Protein AF-A0A520Y2S8-F1 (afdb_monomer_lite)

pLDDT: mean 72.56, std 17.47, range [42.94, 97.19]

Radius of gyration: 34.09 Å; chains: 1; bounding box: 82×64×122 Å

Structure (mmCIF, N/CA/C/O backbone):
data_AF-A0A520Y2S8-F1
#
_entry.id   AF-A0A520Y2S8-F1
#
loop_
_atom_site.group_PDB
_atom_site.id
_atom_site.type_symbol
_atom_site.label_atom_id
_atom_site.label_alt_id
_atom_site.label_comp_id
_atom_site.label_asym_id
_atom_site.label_entity_id
_atom_site.label_seq_id
_atom_site.pdbx_PDB_ins_code
_atom_site.Cartn_x
_atom_site.Cartn_y
_atom_site.Cartn_z
_atom_site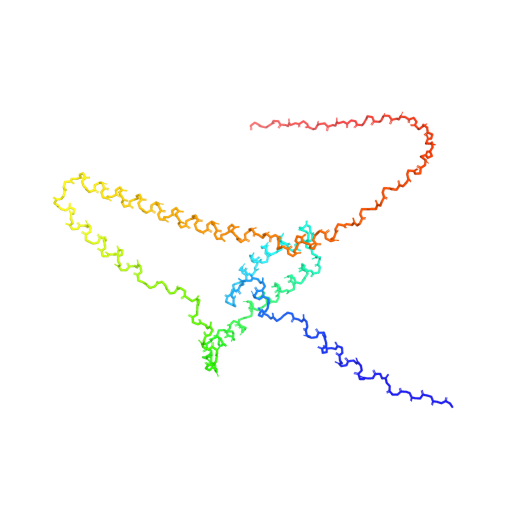.occupancy
_atom_site.B_iso_or_equiv
_atom_site.auth_seq_id
_atom_site.auth_comp_id
_atom_site.auth_asym_id
_atom_site.auth_atom_id
_atom_site.pdbx_PDB_model_num
ATOM 1 N N . MET A 1 1 ? 0.897 -6.211 -69.943 1.00 44.06 1 MET A N 1
ATOM 2 C CA . MET A 1 1 ? 1.579 -6.682 -68.719 1.00 44.06 1 MET A CA 1
ATOM 3 C C . MET A 1 1 ? 1.101 -5.795 -67.588 1.00 44.06 1 MET A C 1
ATOM 5 O O . MET A 1 1 ? 1.613 -4.698 -67.424 1.00 44.06 1 MET A O 1
ATOM 9 N N . THR A 1 2 ? 0.053 -6.225 -66.899 1.00 47.03 2 THR A N 1
ATOM 10 C CA . THR A 1 2 ? -0.625 -5.459 -65.848 1.00 47.03 2 THR A CA 1
ATOM 11 C C . THR A 1 2 ? -0.737 -6.410 -64.668 1.00 47.03 2 THR A C 1
ATOM 13 O O . THR A 1 2 ? -1.355 -7.465 -64.790 1.00 47.03 2 THR A O 1
ATOM 16 N N . VAL A 1 3 ? -0.020 -6.105 -63.589 1.00 57.97 3 VAL A N 1
ATOM 17 C CA . VAL A 1 3 ? 0.019 -6.913 -62.367 1.00 57.97 3 VAL A CA 1
ATOM 18 C C . VAL A 1 3 ? -0.812 -6.170 -61.328 1.00 57.97 3 VAL A C 1
ATOM 20 O O . VAL A 1 3 ? -0.291 -5.342 -60.587 1.00 57.97 3 VAL A O 1
ATOM 23 N N . ASP A 1 4 ? -2.114 -6.440 -61.322 1.00 54.00 4 ASP A N 1
ATOM 24 C CA . ASP A 1 4 ? -3.026 -6.019 -60.260 1.00 54.00 4 ASP A CA 1
ATOM 25 C C . ASP A 1 4 ? -2.969 -7.054 -59.129 1.00 54.00 4 ASP A C 1
ATOM 27 O O . ASP A 1 4 ? -3.423 -8.189 -59.272 1.00 54.00 4 ASP A O 1
ATOM 31 N N . GLY A 1 5 ? -2.348 -6.678 -58.009 1.00 52.69 5 GLY A N 1
ATOM 32 C CA . GLY A 1 5 ? -2.247 -7.504 -56.806 1.00 52.69 5 GLY A CA 1
ATOM 33 C C . GLY A 1 5 ? -3.232 -7.044 -55.723 1.00 52.69 5 GLY A C 1
ATOM 34 O O . GLY A 1 5 ? -3.072 -5.932 -55.213 1.00 52.69 5 GLY A O 1
ATOM 35 N N . PRO A 1 6 ? -4.213 -7.868 -55.308 1.00 62.69 6 PRO A N 1
ATOM 36 C CA . PRO A 1 6 ? -5.164 -7.516 -54.259 1.00 62.69 6 PRO A CA 1
ATOM 37 C C . PRO A 1 6 ? -4.601 -7.893 -52.880 1.00 62.69 6 PRO A C 1
ATOM 39 O O . PRO A 1 6 ? -4.957 -8.921 -52.326 1.00 62.69 6 PRO A O 1
ATOM 42 N N . TYR A 1 7 ? -3.695 -7.093 -52.313 1.00 55.75 7 TYR A N 1
ATOM 43 C CA . TYR A 1 7 ? -3.189 -7.331 -50.949 1.00 55.75 7 TYR A CA 1
ATOM 44 C C . TYR A 1 7 ? -2.770 -6.016 -50.275 1.00 55.75 7 TYR A C 1
ATOM 46 O O . TYR A 1 7 ? -1.599 -5.640 -50.301 1.00 55.75 7 TYR A O 1
ATOM 54 N N . ARG A 1 8 ? -3.713 -5.276 -49.666 1.00 55.81 8 ARG A N 1
ATOM 55 C CA . ARG A 1 8 ? -3.332 -4.212 -48.705 1.00 55.81 8 ARG A CA 1
ATOM 56 C C . ARG A 1 8 ? -4.384 -3.740 -47.696 1.00 55.81 8 ARG A C 1
ATOM 58 O O . ARG A 1 8 ? -4.009 -3.019 -46.779 1.00 55.81 8 ARG A O 1
ATOM 65 N N . ALA A 1 9 ? -5.652 -4.141 -47.805 1.00 55.22 9 ALA A N 1
ATOM 66 C CA . ALA A 1 9 ? -6.697 -3.647 -46.898 1.00 55.22 9 ALA A CA 1
ATOM 67 C C . ALA A 1 9 ? -6.898 -4.497 -45.624 1.00 55.22 9 ALA A C 1
ATOM 69 O O . ALA A 1 9 ? -7.281 -3.956 -44.592 1.00 55.22 9 ALA A O 1
ATOM 70 N N . GLU A 1 10 ? -6.586 -5.796 -45.639 1.00 52.56 10 GLU A N 1
ATOM 71 C CA . GLU A 1 10 ? -6.897 -6.686 -44.502 1.00 52.56 10 GLU A CA 1
ATOM 72 C C . GLU A 1 10 ? -5.869 -6.625 -43.353 1.00 52.56 10 GLU A C 1
ATOM 74 O O . GLU A 1 10 ? -6.180 -6.959 -42.215 1.00 52.56 10 GLU A O 1
ATOM 79 N N . GLN A 1 11 ? -4.663 -6.091 -43.583 1.00 54.94 11 GLN A N 1
ATOM 80 C CA . GLN A 1 11 ? -3.597 -6.049 -42.566 1.00 54.94 11 GLN A CA 1
ATOM 81 C C . GLN A 1 11 ? -3.726 -4.924 -41.518 1.00 54.94 11 GLN A C 1
ATOM 83 O O . GLN A 1 11 ? -2.974 -4.909 -40.539 1.00 54.94 11 GLN A O 1
ATOM 88 N N . CYS A 1 12 ? -4.661 -3.980 -41.679 1.00 55.09 12 CYS A N 1
ATOM 89 C CA . CYS A 1 12 ? -4.859 -2.889 -40.714 1.00 55.09 12 CYS A CA 1
ATOM 90 C C . CYS A 1 12 ? -5.774 -3.259 -39.534 1.00 55.09 12 CYS A C 1
ATOM 92 O O . CYS A 1 12 ? -5.678 -2.613 -38.489 1.00 55.09 12 CYS A O 1
ATOM 94 N N . HIS A 1 13 ? -6.602 -4.304 -39.643 1.00 52.81 13 HIS A N 1
ATOM 95 C CA . HIS A 1 13 ? -7.506 -4.699 -38.555 1.00 52.81 13 HIS A CA 1
ATOM 96 C C . HIS A 1 13 ? -6.853 -5.614 -37.505 1.00 52.81 13 HIS A C 1
ATOM 98 O O . HIS A 1 13 ? -7.114 -5.438 -36.313 1.00 52.81 13 HIS A O 1
ATOM 104 N N . ASP A 1 14 ? -5.903 -6.472 -37.887 1.00 53.66 14 ASP A N 1
ATOM 105 C CA . ASP A 1 14 ? -5.251 -7.390 -36.935 1.00 53.66 14 ASP A CA 1
ATOM 106 C C . ASP A 1 14 ? -4.257 -6.698 -35.985 1.00 53.66 14 ASP A C 1
ATOM 108 O O . ASP A 1 14 ? -4.096 -7.091 -34.825 1.00 53.66 14 ASP A O 1
ATOM 112 N N . ARG A 1 15 ? -3.617 -5.601 -36.417 1.00 52.56 15 ARG A N 1
ATOM 113 C CA . ARG A 1 15 ? -2.667 -4.853 -35.568 1.00 52.56 15 ARG A CA 1
ATOM 114 C C . ARG A 1 15 ? -3.341 -4.072 -34.438 1.00 52.56 15 ARG A C 1
ATOM 116 O O . ARG A 1 15 ? -2.749 -3.934 -33.368 1.00 52.56 15 ARG A O 1
ATOM 123 N N . ALA A 1 16 ? -4.566 -3.589 -34.648 1.00 54.09 16 ALA A N 1
ATOM 124 C CA . ALA A 1 16 ? -5.322 -2.883 -33.615 1.00 54.09 16 ALA A CA 1
ATOM 125 C C . ALA A 1 16 ? -5.797 -3.843 -32.505 1.00 54.09 16 ALA A C 1
ATOM 127 O O . ALA A 1 16 ? -5.726 -3.500 -31.323 1.00 54.09 16 ALA A O 1
ATOM 128 N N . GLY A 1 17 ? -6.188 -5.072 -32.869 1.00 50.97 17 GLY A N 1
ATOM 129 C CA . GLY A 1 17 ? -6.577 -6.117 -31.916 1.00 50.97 17 GLY A CA 1
ATOM 130 C C . GLY A 1 17 ? -5.422 -6.595 -31.030 1.00 50.97 17 GLY A C 1
ATOM 131 O O . GLY A 1 17 ? -5.600 -6.758 -29.823 1.00 50.97 17 GLY A O 1
ATOM 132 N N . ALA A 1 18 ? -4.214 -6.733 -31.589 1.00 53.59 18 ALA A N 1
ATOM 133 C CA . ALA A 1 18 ? -3.032 -7.158 -30.833 1.00 53.59 18 ALA A CA 1
ATOM 134 C C . ALA A 1 18 ? -2.502 -6.087 -29.853 1.00 53.59 18 ALA A C 1
ATOM 136 O O . ALA A 1 18 ? -1.929 -6.430 -28.819 1.00 53.59 18 ALA A O 1
ATOM 137 N N . MET A 1 19 ? -2.705 -4.792 -30.134 1.00 51.00 19 MET A N 1
ATOM 138 C CA . MET A 1 19 ? -2.308 -3.715 -29.211 1.00 51.00 19 MET A CA 1
ATOM 139 C C . MET A 1 19 ? -3.333 -3.450 -28.101 1.00 51.00 19 MET A C 1
ATOM 141 O O . MET A 1 19 ? -2.941 -3.087 -26.991 1.00 51.00 19 MET A O 1
ATOM 145 N N . ALA A 1 20 ? -4.624 -3.697 -28.344 1.00 51.00 20 ALA A N 1
ATOM 146 C CA . ALA A 1 20 ? -5.662 -3.579 -27.317 1.00 51.00 20 ALA A CA 1
ATOM 147 C C . ALA A 1 20 ? -5.493 -4.595 -26.163 1.00 51.00 20 ALA A C 1
ATOM 149 O O . ALA A 1 20 ? -5.959 -4.353 -25.051 1.00 51.00 20 ALA A O 1
ATOM 150 N N . GLN A 1 21 ? -4.768 -5.696 -26.389 1.00 48.81 21 GLN A N 1
ATOM 151 C CA . GLN A 1 21 ? -4.546 -6.768 -25.408 1.00 48.81 21 GLN A CA 1
ATOM 152 C C . GLN A 1 21 ? -3.466 -6.479 -24.347 1.00 48.81 21 GLN A C 1
ATOM 154 O O . GLN A 1 21 ? -3.172 -7.350 -23.530 1.00 48.81 21 GLN A O 1
ATOM 159 N N . ARG A 1 22 ? -2.867 -5.281 -24.305 1.00 55.03 22 ARG A N 1
ATOM 160 C CA . ARG A 1 22 ? -1.841 -4.939 -23.294 1.00 55.03 22 ARG A CA 1
ATOM 161 C C . ARG A 1 22 ? -2.134 -3.699 -22.461 1.00 55.03 22 ARG A C 1
ATOM 163 O O . ARG A 1 22 ? -1.259 -3.255 -21.724 1.00 55.03 22 ARG A O 1
ATOM 170 N N . ALA A 1 23 ? -3.343 -3.146 -22.524 1.00 58.53 23 ALA A N 1
ATOM 171 C CA . ALA A 1 23 ? -3.740 -2.209 -21.483 1.00 58.53 23 ALA A CA 1
ATOM 172 C C . ALA A 1 23 ? -3.898 -3.013 -20.178 1.00 58.53 23 ALA A C 1
ATOM 174 O O . ALA A 1 23 ? -4.719 -3.935 -20.150 1.00 58.53 23 ALA A O 1
ATOM 175 N N . PRO A 1 24 ? -3.116 -2.729 -19.118 1.00 69.69 24 PRO A N 1
ATOM 176 C CA . PRO A 1 24 ? -3.318 -3.389 -17.837 1.00 69.69 24 PRO A CA 1
ATOM 177 C C . PRO A 1 24 ? -4.770 -3.167 -17.426 1.00 69.69 24 PRO A C 1
ATOM 179 O O . PRO A 1 24 ? -5.276 -2.042 -17.442 1.00 69.69 24 PRO A O 1
ATOM 182 N N . THR A 1 25 ? -5.467 -4.255 -17.111 1.00 87.69 25 THR A N 1
ATOM 183 C CA . THR A 1 25 ? -6.833 -4.135 -16.617 1.00 87.69 25 THR A CA 1
ATOM 184 C C . THR A 1 25 ? -6.803 -3.344 -15.314 1.00 87.69 25 THR A C 1
ATOM 186 O O . THR A 1 25 ? -5.855 -3.424 -14.531 1.00 87.69 25 THR A O 1
ATOM 189 N N . LEU A 1 26 ? -7.857 -2.577 -15.053 1.00 89.50 26 LEU A N 1
ATOM 190 C CA . LEU A 1 26 ? -7.937 -1.753 -13.849 1.00 89.50 26 LEU A CA 1
ATOM 191 C C . LEU A 1 26 ? -7.774 -2.591 -12.566 1.00 89.50 26 LEU A C 1
ATOM 193 O O . LEU A 1 26 ? -7.146 -2.153 -11.607 1.00 89.50 26 LEU A O 1
ATOM 197 N N . ARG A 1 27 ? -8.251 -3.843 -12.590 1.00 87.38 27 ARG A N 1
ATOM 198 C CA . ARG A 1 27 ? -8.026 -4.840 -11.537 1.00 87.38 27 ARG A CA 1
ATOM 199 C C . ARG A 1 27 ? -6.540 -5.156 -11.334 1.00 87.38 27 ARG A C 1
ATOM 201 O O . ARG A 1 27 ? -6.076 -5.109 -10.199 1.00 87.38 27 ARG A O 1
ATOM 208 N N . ALA A 1 28 ? -5.792 -5.412 -12.409 1.00 89.94 28 ALA A N 1
ATOM 209 C CA . ALA A 1 28 ? -4.353 -5.664 -12.326 1.00 89.94 28 ALA A CA 1
ATOM 210 C C . ALA A 1 28 ? -3.592 -4.459 -11.743 1.00 89.94 28 ALA A C 1
ATOM 212 O O . ALA A 1 28 ? -2.629 -4.637 -10.998 1.00 89.94 28 ALA A O 1
ATOM 213 N N . ALA A 1 29 ? -4.049 -3.230 -12.015 1.00 94.31 29 ALA A N 1
ATOM 214 C CA . ALA A 1 29 ? -3.482 -2.031 -11.400 1.00 94.31 29 ALA A CA 1
ATOM 215 C C . ALA A 1 29 ? -3.728 -1.985 -9.876 1.00 94.31 29 ALA A C 1
ATOM 217 O O . ALA A 1 29 ? -2.790 -1.724 -9.122 1.00 94.31 29 ALA A O 1
ATOM 218 N N . TYR A 1 30 ? -4.942 -2.293 -9.397 1.00 93.56 30 TYR A N 1
ATOM 219 C CA . TYR A 1 30 ? -5.227 -2.386 -7.953 1.00 93.56 30 TYR A CA 1
ATOM 220 C C . TYR A 1 30 ? -4.391 -3.476 -7.264 1.00 93.56 30 TYR A C 1
ATOM 222 O O . TYR A 1 30 ? -3.821 -3.233 -6.197 1.00 93.56 30 TYR A O 1
ATOM 230 N N . GLU A 1 31 ? -4.254 -4.643 -7.899 1.00 93.38 31 GLU A N 1
ATOM 231 C CA . GLU A 1 31 ? -3.443 -5.759 -7.396 1.00 93.38 31 GLU A CA 1
ATOM 232 C C . GLU A 1 31 ? -1.956 -5.384 -7.314 1.00 93.38 31 GLU A C 1
ATOM 234 O O . GLU A 1 31 ? -1.336 -5.575 -6.265 1.00 93.38 31 GLU A O 1
ATOM 239 N N . ARG A 1 32 ? -1.392 -4.758 -8.359 1.00 94.69 32 ARG A N 1
ATOM 240 C CA . ARG A 1 32 ? 0.013 -4.309 -8.360 1.00 94.69 32 ARG A CA 1
ATOM 241 C C . ARG A 1 32 ? 0.292 -3.269 -7.273 1.00 94.69 32 ARG A C 1
ATOM 243 O O . ARG A 1 32 ? 1.364 -3.280 -6.674 1.00 94.69 32 ARG A O 1
ATOM 250 N N . PHE A 1 33 ? -0.664 -2.379 -7.004 1.00 95.44 33 PHE A N 1
ATOM 251 C CA . PHE A 1 33 ? -0.549 -1.373 -5.945 1.00 95.44 33 PHE A CA 1
ATOM 252 C C . PHE A 1 33 ? -0.880 -1.925 -4.549 1.00 95.44 33 PHE A C 1
ATOM 254 O O . PHE A 1 33 ? -0.700 -1.213 -3.559 1.00 95.44 33 PHE A O 1
ATOM 261 N N . ALA A 1 34 ? -1.326 -3.185 -4.459 1.00 95.81 34 ALA A N 1
ATOM 262 C CA . ALA A 1 34 ? -1.832 -3.817 -3.244 1.00 95.81 34 ALA A CA 1
ATOM 263 C C . ALA A 1 34 ? -2.913 -2.967 -2.548 1.00 95.81 34 ALA A C 1
ATOM 265 O O . ALA A 1 34 ? -2.926 -2.828 -1.320 1.00 95.81 34 ALA A O 1
ATOM 266 N N . LEU A 1 35 ? -3.801 -2.371 -3.348 1.00 94.75 35 LEU A N 1
ATOM 267 C CA . LEU A 1 35 ? -4.891 -1.516 -2.890 1.00 94.75 35 LEU A CA 1
ATOM 268 C C . LEU A 1 35 ? -6.242 -2.213 -3.086 1.00 94.75 35 LEU A C 1
ATOM 270 O O . LEU A 1 35 ? -6.446 -2.865 -4.109 1.00 94.75 35 LEU A O 1
ATOM 274 N N . PRO A 1 36 ? -7.191 -2.057 -2.146 1.00 93.06 36 PRO A N 1
ATOM 275 C CA . PRO A 1 36 ? -8.557 -2.509 -2.365 1.00 93.06 36 PRO A CA 1
ATOM 276 C C . PRO A 1 36 ? -9.253 -1.646 -3.437 1.00 93.06 36 PRO A C 1
ATOM 278 O O . PRO A 1 36 ? -8.901 -0.473 -3.593 1.00 93.06 36 PRO A O 1
ATOM 281 N N . PRO A 1 37 ? -10.299 -2.157 -4.116 1.00 89.38 37 PRO A N 1
ATOM 282 C CA . PRO A 1 37 ? -11.090 -1.375 -5.076 1.00 89.38 37 PRO A CA 1
ATOM 283 C C . PRO A 1 37 ? -11.721 -0.112 -4.465 1.00 89.38 37 PRO A C 1
ATOM 285 O O . PRO A 1 37 ? -11.984 0.861 -5.166 1.00 89.38 37 PRO A O 1
ATOM 288 N N . SER A 1 38 ? -11.930 -0.106 -3.144 1.00 86.81 38 SER A N 1
ATOM 289 C CA . SER A 1 38 ? -12.462 1.022 -2.375 1.00 86.81 38 SER A CA 1
ATOM 290 C C . SER A 1 38 ? -11.427 2.104 -2.031 1.00 86.81 38 SER A C 1
ATOM 292 O O . SER A 1 38 ? -11.774 3.059 -1.331 1.00 86.81 38 SER A O 1
ATOM 294 N N . ALA A 1 39 ? -10.167 1.950 -2.456 1.00 90.69 39 ALA A N 1
ATOM 295 C CA . ALA A 1 39 ? -9.078 2.858 -2.104 1.00 90.69 39 ALA A CA 1
ATOM 296 C C . ALA A 1 39 ? -9.343 4.301 -2.557 1.00 90.69 39 ALA A C 1
ATOM 298 O O . ALA A 1 39 ? -9.906 4.560 -3.625 1.00 90.69 39 ALA A O 1
ATOM 299 N N . THR A 1 40 ? -8.916 5.251 -1.728 1.00 91.56 40 THR A N 1
ATOM 300 C CA . THR A 1 40 ? -9.044 6.681 -2.014 1.00 91.56 40 THR A CA 1
ATOM 301 C C . THR A 1 40 ? -7.931 7.163 -2.956 1.00 91.56 40 THR A C 1
ATOM 303 O O . THR A 1 40 ? -6.884 6.517 -3.071 1.00 91.56 40 THR A O 1
ATOM 306 N N . PRO A 1 41 ? -8.088 8.328 -3.615 1.00 92.50 41 PRO A N 1
ATOM 307 C CA . PRO A 1 41 ? -7.005 8.932 -4.394 1.00 92.50 41 PRO A CA 1
ATOM 308 C C . PRO A 1 41 ? -5.715 9.150 -3.583 1.00 92.50 41 PRO A C 1
ATOM 310 O O . PRO A 1 41 ? -4.613 9.064 -4.128 1.00 92.50 41 PRO A O 1
ATOM 313 N N . GLU A 1 42 ? -5.840 9.408 -2.281 1.00 89.25 42 GLU A N 1
ATOM 314 C CA . GLU A 1 42 ? -4.717 9.583 -1.355 1.00 89.25 42 GLU A CA 1
ATOM 315 C C . GLU A 1 42 ? -3.950 8.270 -1.149 1.00 89.25 42 GLU A C 1
ATOM 317 O O . GLU A 1 42 ? -2.718 8.258 -1.232 1.00 89.25 42 GLU A O 1
ATOM 322 N N . ASP A 1 43 ? -4.665 7.151 -0.991 1.00 92.50 43 ASP A N 1
ATOM 323 C CA . ASP A 1 43 ? -4.072 5.812 -0.893 1.00 92.50 43 ASP A CA 1
ATOM 324 C C . ASP A 1 43 ? -3.289 5.450 -2.161 1.00 92.50 43 ASP A C 1
ATOM 326 O O . ASP A 1 43 ? -2.166 4.941 -2.080 1.00 92.50 43 ASP A O 1
ATOM 330 N N . VAL A 1 44 ? -3.841 5.777 -3.338 1.00 95.94 44 VAL A N 1
ATOM 331 C CA . VAL A 1 44 ? -3.175 5.578 -4.637 1.00 95.94 44 VAL A CA 1
ATOM 332 C C . VAL A 1 44 ? -1.869 6.368 -4.707 1.00 95.94 44 VAL A C 1
ATOM 334 O O . VAL A 1 44 ? -0.835 5.829 -5.109 1.00 95.94 44 VAL A O 1
ATOM 337 N N . GLN A 1 45 ? -1.871 7.632 -4.275 1.00 94.19 45 GLN A N 1
ATOM 338 C CA . GLN A 1 45 ? -0.647 8.437 -4.235 1.00 94.19 45 GLN A CA 1
ATOM 339 C C . GLN A 1 45 ? 0.381 7.891 -3.240 1.00 94.19 45 GLN A C 1
ATOM 341 O O . GLN A 1 45 ? 1.580 7.897 -3.532 1.00 94.19 45 GLN A O 1
ATOM 346 N N . LEU A 1 46 ? -0.058 7.425 -2.071 1.00 93.94 46 LEU A N 1
ATOM 347 C CA . LEU A 1 46 ? 0.827 6.861 -1.057 1.00 93.94 46 LEU A CA 1
ATOM 348 C C . LEU A 1 46 ? 1.478 5.560 -1.543 1.00 93.94 46 LEU A C 1
ATOM 350 O O . LEU A 1 46 ? 2.690 5.383 -1.390 1.00 93.94 46 LEU A O 1
ATOM 354 N N . ALA A 1 47 ? 0.695 4.673 -2.157 1.00 96.62 47 ALA A N 1
ATOM 355 C CA . ALA A 1 47 ? 1.184 3.439 -2.762 1.00 96.62 47 ALA A CA 1
ATOM 356 C C . ALA A 1 47 ? 2.150 3.725 -3.922 1.00 96.62 47 ALA A C 1
ATOM 358 O O . ALA A 1 47 ? 3.231 3.135 -3.963 1.00 96.62 47 ALA A O 1
ATOM 359 N N . PHE A 1 48 ? 1.840 4.708 -4.779 1.00 97.19 48 PHE A N 1
ATOM 360 C CA . PHE A 1 48 ? 2.755 5.161 -5.830 1.00 97.19 48 PHE A CA 1
ATOM 361 C C . PHE A 1 48 ? 4.097 5.613 -5.249 1.00 97.19 48 PHE A C 1
ATOM 363 O O . PHE A 1 48 ? 5.134 5.115 -5.661 1.00 97.19 48 PHE A O 1
ATOM 370 N N . ARG A 1 49 ? 4.106 6.489 -4.233 1.00 96.12 49 ARG A N 1
ATOM 371 C CA . ARG A 1 49 ? 5.359 6.955 -3.605 1.00 96.12 49 ARG A CA 1
ATOM 372 C C . ARG A 1 49 ? 6.200 5.810 -3.038 1.00 96.12 49 ARG A C 1
ATOM 374 O O . ARG A 1 49 ? 7.423 5.914 -3.034 1.00 96.12 49 ARG A O 1
ATOM 381 N N . ARG A 1 50 ? 5.571 4.744 -2.531 1.00 95.69 50 ARG A N 1
ATOM 382 C CA . ARG A 1 50 ? 6.275 3.552 -2.029 1.00 95.69 50 ARG A CA 1
ATOM 383 C C . ARG A 1 50 ? 6.884 2.748 -3.175 1.00 95.69 50 ARG A C 1
ATOM 385 O O . ARG A 1 50 ? 8.076 2.475 -3.134 1.00 95.69 50 ARG A O 1
ATOM 392 N N . LEU A 1 51 ? 6.094 2.422 -4.198 1.00 95.94 51 LEU A N 1
ATOM 393 C CA . LEU A 1 51 ? 6.549 1.636 -5.350 1.00 95.94 51 LEU A CA 1
ATOM 394 C C . LEU A 1 51 ? 7.594 2.379 -6.185 1.00 95.94 51 LEU A C 1
ATOM 396 O O . LEU A 1 51 ? 8.597 1.788 -6.572 1.00 95.94 51 LEU A O 1
ATOM 400 N N . SER A 1 52 ? 7.424 3.687 -6.378 1.00 96.50 52 SER A N 1
ATOM 401 C CA . SER A 1 52 ? 8.375 4.523 -7.108 1.00 96.50 52 SER A CA 1
ATOM 402 C C . SER A 1 52 ? 9.773 4.461 -6.510 1.00 96.50 52 SER A C 1
ATOM 404 O O . SER A 1 52 ? 10.726 4.417 -7.265 1.00 96.50 52 SER A O 1
ATOM 406 N N . LYS A 1 53 ? 9.930 4.369 -5.182 1.00 95.50 53 LYS A N 1
ATOM 407 C CA . LYS A 1 53 ? 11.261 4.231 -4.557 1.00 95.50 53 LYS A CA 1
ATOM 408 C C . LYS A 1 53 ? 12.003 2.959 -4.973 1.00 95.50 53 LYS A C 1
ATOM 410 O O . LYS A 1 53 ? 13.225 2.946 -4.921 1.00 95.50 53 LYS A O 1
ATOM 415 N N . HIS A 1 54 ? 11.276 1.909 -5.345 1.00 93.06 54 HIS A N 1
ATOM 416 C CA . HIS A 1 54 ? 11.851 0.627 -5.747 1.00 93.06 54 HIS A CA 1
ATOM 417 C C . HIS A 1 54 ? 12.031 0.511 -7.262 1.00 93.06 54 HIS A C 1
ATOM 419 O O . HIS A 1 54 ? 12.946 -0.166 -7.708 1.00 93.06 54 HIS A O 1
ATOM 425 N N . VAL A 1 55 ? 11.161 1.161 -8.039 1.00 95.12 55 VAL A N 1
ATOM 426 C CA . VAL A 1 55 ? 11.124 1.054 -9.508 1.00 95.12 55 VAL A CA 1
ATOM 427 C C . VAL A 1 55 ? 11.807 2.247 -10.196 1.0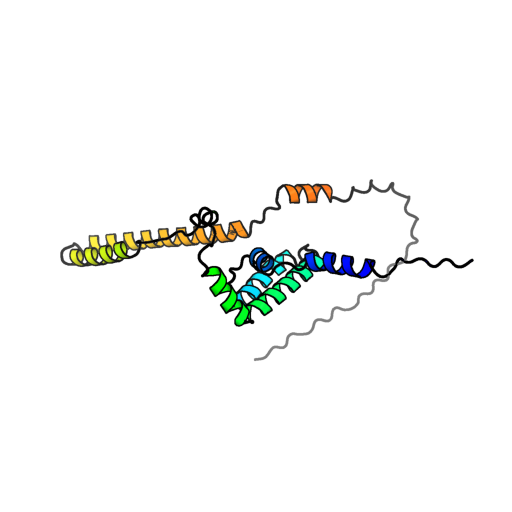0 95.12 55 VAL A C 1
ATOM 429 O O . VAL A 1 55 ? 11.963 2.252 -11.411 1.00 95.12 55 VAL A O 1
ATOM 432 N N . HIS A 1 56 ? 12.234 3.276 -9.454 1.00 95.38 56 HIS A N 1
ATOM 433 C CA . HIS A 1 56 ? 12.918 4.431 -10.043 1.00 95.38 56 HIS A CA 1
ATOM 434 C C . HIS A 1 56 ? 14.206 4.003 -10.772 1.00 95.38 56 HIS A C 1
ATOM 436 O O . HIS A 1 56 ? 14.951 3.182 -10.226 1.00 95.38 56 HIS A O 1
ATOM 442 N N . PRO A 1 57 ? 14.532 4.591 -11.941 1.00 95.12 57 PRO A N 1
ATOM 443 C CA . PRO A 1 57 ? 15.773 4.287 -12.656 1.00 95.12 57 PRO A CA 1
ATOM 444 C C . PRO A 1 57 ? 17.028 4.503 -11.797 1.00 95.12 57 PRO A C 1
ATOM 446 O O . PRO A 1 57 ? 17.925 3.665 -11.792 1.00 95.12 57 PRO A O 1
ATOM 449 N N . ASP A 1 58 ? 17.049 5.552 -10.971 1.00 95.44 58 ASP A N 1
ATOM 450 C CA . ASP A 1 58 ? 18.169 5.815 -10.048 1.00 95.44 58 ASP A CA 1
ATOM 451 C C . ASP A 1 58 ? 18.331 4.750 -8.948 1.00 95.44 58 ASP A C 1
ATOM 453 O O . ASP A 1 58 ? 19.402 4.624 -8.359 1.00 95.44 58 ASP A O 1
ATOM 457 N N . ALA A 1 59 ? 17.277 3.983 -8.655 1.00 92.69 59 ALA A N 1
ATOM 458 C CA . ALA A 1 59 ? 17.291 2.891 -7.682 1.00 92.69 59 ALA A CA 1
ATOM 459 C C . ALA A 1 59 ? 17.538 1.516 -8.336 1.00 92.69 59 ALA A C 1
ATOM 461 O O . ALA A 1 59 ? 17.451 0.492 -7.657 1.00 92.69 59 ALA A O 1
ATOM 462 N N . GLY A 1 60 ? 17.852 1.484 -9.637 1.00 89.50 60 GLY A N 1
ATOM 463 C CA . GLY A 1 60 ? 18.113 0.257 -10.394 1.00 89.50 60 GLY A CA 1
ATOM 464 C C . GLY A 1 60 ? 16.895 -0.346 -11.100 1.00 89.50 60 GLY A C 1
ATOM 465 O O . GLY A 1 60 ? 17.004 -1.456 -11.619 1.00 89.50 60 GLY A O 1
ATOM 466 N N . GLY A 1 61 ? 15.754 0.352 -11.134 1.00 95.38 61 GLY A N 1
ATOM 467 C CA . GLY A 1 61 ? 14.624 -0.007 -11.997 1.00 95.38 61 GLY A CA 1
ATOM 468 C C . GLY A 1 61 ? 14.851 0.392 -13.459 1.00 95.38 61 GLY A C 1
ATOM 469 O O . GLY A 1 61 ? 15.832 1.059 -13.794 1.00 95.38 61 GLY A O 1
ATOM 470 N N . THR A 1 62 ? 13.941 0.000 -14.351 1.00 96.00 62 THR A N 1
ATOM 471 C CA . THR A 1 62 ? 13.983 0.447 -15.755 1.00 96.00 62 THR A CA 1
ATOM 472 C C . THR A 1 62 ? 13.053 1.646 -15.998 1.00 96.00 62 THR A C 1
ATOM 474 O O . THR A 1 62 ? 11.998 1.741 -15.363 1.00 96.00 62 THR A O 1
ATOM 477 N N . PRO A 1 63 ? 13.394 2.566 -16.925 1.00 93.94 63 PRO A N 1
ATOM 478 C CA . PRO A 1 63 ? 12.504 3.669 -17.301 1.00 93.94 63 PRO A CA 1
ATOM 479 C C . PRO A 1 63 ? 11.116 3.185 -17.745 1.00 93.94 63 PRO A C 1
ATOM 481 O O . PRO A 1 63 ? 10.106 3.740 -17.320 1.00 93.94 63 PRO A O 1
ATOM 484 N N . ASP A 1 64 ? 11.068 2.087 -18.505 1.00 94.19 64 ASP A N 1
ATOM 485 C CA . ASP A 1 64 ? 9.824 1.502 -19.012 1.00 94.19 64 ASP A CA 1
ATOM 486 C C . ASP A 1 64 ? 8.908 1.002 -17.883 1.00 94.19 64 ASP A C 1
ATOM 488 O O . ASP A 1 64 ? 7.692 1.209 -17.917 1.00 94.19 64 ASP A O 1
ATOM 492 N N . GLU A 1 65 ? 9.472 0.370 -16.847 1.00 93.88 65 GLU A N 1
ATOM 493 C CA . GLU A 1 65 ? 8.702 -0.075 -15.679 1.00 93.88 65 GLU A CA 1
ATOM 494 C C . GLU A 1 65 ? 8.145 1.101 -14.875 1.00 93.88 65 GLU A C 1
ATOM 496 O O . GLU A 1 65 ? 7.033 1.008 -14.339 1.00 93.88 65 GLU A O 1
ATOM 501 N N . PHE A 1 66 ? 8.907 2.193 -14.788 1.00 95.94 66 PHE A N 1
ATOM 502 C CA . PHE A 1 66 ? 8.484 3.406 -14.099 1.00 95.94 66 PHE A CA 1
ATOM 503 C C . PHE A 1 66 ? 7.371 4.132 -14.864 1.00 95.94 66 PHE A C 1
ATOM 505 O O . PHE A 1 66 ? 6.374 4.545 -14.261 1.00 95.94 66 PHE A O 1
ATOM 512 N N . ASP A 1 67 ? 7.486 4.219 -16.188 1.00 95.00 67 ASP A N 1
ATOM 513 C CA . ASP A 1 67 ? 6.442 4.772 -17.050 1.00 95.00 67 ASP A CA 1
ATOM 514 C C . ASP A 1 67 ? 5.162 3.936 -16.983 1.00 95.00 67 ASP A C 1
ATOM 516 O O . ASP A 1 67 ? 4.059 4.481 -16.875 1.00 95.00 67 ASP A O 1
ATOM 520 N N . GLU A 1 68 ? 5.286 2.610 -16.942 1.00 94.88 68 GLU A N 1
ATOM 521 C CA . GLU A 1 68 ? 4.145 1.721 -16.747 1.00 94.88 68 GLU A CA 1
ATOM 522 C C . GLU A 1 68 ? 3.485 1.914 -15.373 1.00 94.88 68 GLU A C 1
ATOM 524 O O . GLU A 1 68 ? 2.258 1.984 -15.266 1.00 94.88 68 GLU A O 1
ATOM 529 N N . LEU A 1 69 ? 4.283 2.070 -14.312 1.00 95.88 69 LEU A N 1
ATOM 530 C CA . LEU A 1 69 ? 3.776 2.385 -12.973 1.00 95.88 69 LEU A CA 1
ATOM 531 C C . LEU A 1 69 ? 3.016 3.725 -12.958 1.00 95.88 69 LEU A C 1
ATOM 533 O O . LEU A 1 69 ? 1.974 3.852 -12.304 1.00 95.88 69 LEU A O 1
ATOM 537 N N . ARG A 1 70 ? 3.508 4.724 -13.701 1.00 96.06 70 ARG A N 1
ATOM 538 C CA . ARG A 1 70 ? 2.860 6.034 -13.844 1.00 96.06 70 ARG A CA 1
ATOM 539 C C . ARG A 1 70 ? 1.533 5.938 -14.601 1.00 96.06 70 ARG A C 1
ATOM 541 O O . ARG A 1 70 ? 0.543 6.493 -14.122 1.00 96.06 70 ARG A O 1
ATOM 548 N N . ARG A 1 71 ? 1.482 5.192 -15.712 1.00 95.12 71 ARG A N 1
ATOM 549 C CA . ARG A 1 71 ? 0.239 4.939 -16.468 1.00 95.12 71 ARG A CA 1
ATOM 550 C C . ARG A 1 71 ? -0.836 4.299 -15.588 1.00 95.12 71 ARG A C 1
ATOM 552 O O . ARG A 1 71 ? -1.976 4.762 -15.568 1.00 95.12 71 ARG A O 1
ATOM 559 N N . GLN A 1 72 ? -0.467 3.292 -14.801 1.00 95.81 72 GLN A N 1
ATOM 560 C CA . GLN A 1 72 ? -1.396 2.606 -13.897 1.00 95.81 72 GLN A CA 1
ATOM 561 C C . GLN A 1 72 ? -1.897 3.513 -12.767 1.00 95.81 72 GLN A C 1
ATOM 563 O O . GLN A 1 72 ? -3.087 3.510 -12.456 1.00 95.81 72 GLN A O 1
ATOM 568 N N . ARG A 1 73 ? -1.029 4.359 -12.194 1.00 96.25 73 ARG A N 1
ATOM 569 C CA . ARG A 1 73 ? -1.449 5.386 -11.225 1.00 96.25 73 ARG A CA 1
ATOM 570 C C . ARG A 1 73 ? -2.507 6.315 -11.826 1.00 96.25 73 ARG A C 1
ATOM 572 O O . ARG A 1 73 ? -3.498 6.613 -11.165 1.00 96.25 73 ARG A O 1
ATOM 579 N N . GLU A 1 74 ? -2.298 6.798 -13.047 1.00 95.00 74 GLU A N 1
ATOM 580 C CA . GLU A 1 74 ? -3.245 7.703 -13.710 1.00 95.00 74 GLU A CA 1
ATOM 581 C C . GLU A 1 74 ? -4.596 7.023 -13.973 1.00 95.00 74 GLU A C 1
ATOM 583 O O . GLU A 1 74 ? -5.640 7.635 -13.741 1.00 95.00 74 GLU A O 1
ATOM 588 N N . GLN A 1 75 ? -4.592 5.744 -14.364 1.00 93.56 75 GLN A N 1
ATOM 589 C CA . GLN A 1 75 ? -5.814 4.943 -14.497 1.00 93.56 75 GLN A CA 1
ATOM 590 C C . GLN A 1 75 ? -6.561 4.806 -13.164 1.00 93.56 75 GLN A C 1
ATOM 592 O O . GLN A 1 75 ? -7.767 5.050 -13.115 1.00 93.56 75 GLN A O 1
ATOM 597 N N . LEU A 1 76 ? -5.851 4.486 -12.077 1.00 94.12 76 LEU A N 1
ATOM 598 C CA . LEU A 1 76 ? -6.438 4.367 -10.738 1.00 94.12 76 LEU A CA 1
ATOM 599 C C . LEU A 1 76 ? -7.006 5.698 -10.235 1.00 94.12 76 LEU A C 1
ATOM 601 O O . LEU A 1 76 ? -8.081 5.719 -9.645 1.00 94.12 76 LEU A O 1
ATOM 605 N N . LEU A 1 77 ? -6.327 6.820 -10.488 1.00 93.31 77 LEU A N 1
ATOM 606 C CA . LEU A 1 77 ? -6.825 8.142 -10.099 1.00 93.31 77 LEU A CA 1
ATOM 607 C C . LEU A 1 77 ? -8.078 8.541 -10.884 1.00 93.31 77 LEU A C 1
ATOM 609 O O . LEU A 1 77 ? -9.008 9.088 -10.291 1.00 93.31 77 LEU A O 1
ATOM 613 N N . ARG A 1 78 ? -8.135 8.238 -12.188 1.00 90.94 78 ARG A N 1
ATOM 614 C CA . ARG A 1 78 ? -9.352 8.444 -12.991 1.00 90.94 78 ARG A CA 1
ATOM 615 C C . ARG A 1 78 ? -10.507 7.596 -12.462 1.00 90.94 78 ARG A C 1
ATOM 617 O O . ARG A 1 78 ? -11.592 8.127 -12.259 1.00 90.94 78 ARG A O 1
ATOM 624 N N . ALA A 1 79 ? -10.258 6.322 -12.170 1.00 89.94 79 ALA A N 1
ATOM 625 C CA . ALA A 1 79 ? -11.262 5.416 -11.617 1.00 89.94 79 ALA A CA 1
ATOM 626 C C . ALA A 1 79 ? -11.749 5.838 -10.219 1.00 89.94 79 ALA A C 1
ATOM 628 O O . ALA A 1 79 ? -12.942 5.782 -9.940 1.00 89.94 79 ALA A O 1
ATOM 629 N N . ALA A 1 80 ? -10.846 6.301 -9.351 1.00 86.88 80 ALA A N 1
ATOM 630 C CA . ALA A 1 80 ? -11.187 6.758 -8.004 1.00 86.88 80 ALA A CA 1
ATOM 631 C C . ALA A 1 80 ? -11.941 8.103 -7.997 1.00 86.88 80 ALA A C 1
ATOM 633 O O . ALA A 1 80 ? -12.716 8.364 -7.075 1.00 86.88 80 ALA A O 1
ATOM 634 N N . GLY A 1 81 ? -11.705 8.955 -9.002 1.00 84.94 81 GLY A N 1
ATOM 635 C CA . GLY A 1 81 ? -12.429 10.213 -9.203 1.00 84.94 81 GLY A CA 1
ATOM 636 C C . GLY A 1 81 ? -13.784 10.045 -9.898 1.00 84.94 81 GLY A C 1
ATOM 637 O O . GLY A 1 81 ? -14.677 10.867 -9.696 1.00 84.94 81 GLY A O 1
ATOM 638 N N . ASP A 1 82 ? -13.966 8.983 -10.687 1.00 84.38 82 ASP A N 1
ATOM 639 C CA . ASP A 1 82 ? -15.230 8.702 -11.362 1.00 84.38 82 ASP A CA 1
ATOM 640 C C . ASP A 1 82 ? -16.254 8.091 -10.390 1.00 84.38 82 ASP A C 1
ATOM 642 O O . ASP A 1 82 ? -16.224 6.908 -10.037 1.00 84.38 82 ASP A O 1
ATOM 646 N N . ARG A 1 83 ? -17.213 8.919 -9.964 1.00 70.62 83 ARG A N 1
ATOM 647 C CA . ARG A 1 83 ? -18.313 8.511 -9.080 1.00 70.62 83 ARG A CA 1
ATOM 648 C C . ARG A 1 83 ? -19.117 7.335 -9.653 1.00 70.62 83 ARG A C 1
ATOM 650 O O . ARG A 1 83 ? -19.553 6.482 -8.880 1.00 70.62 83 ARG A O 1
ATOM 657 N N . ARG A 1 84 ? -19.272 7.250 -10.983 1.00 69.06 84 ARG A N 1
ATOM 658 C CA . ARG A 1 84 ? -20.020 6.164 -11.645 1.00 69.06 84 ARG A CA 1
ATOM 659 C C . ARG A 1 84 ? -19.284 4.834 -11.545 1.00 69.06 84 ARG A C 1
ATOM 661 O O . ARG A 1 84 ? -19.917 3.801 -11.340 1.00 69.06 84 ARG A O 1
ATOM 668 N N . TYR A 1 85 ? -17.956 4.862 -11.638 1.00 65.19 85 TYR A N 1
ATOM 669 C CA . TYR A 1 85 ? -17.132 3.675 -11.432 1.00 65.19 85 TYR A CA 1
ATOM 670 C C . TYR A 1 85 ? -17.257 3.164 -9.990 1.00 65.19 85 TYR A C 1
ATOM 672 O O . TYR A 1 85 ? -17.483 1.974 -9.772 1.00 65.19 85 TYR A O 1
ATOM 680 N N . ARG A 1 86 ? -17.214 4.071 -9.004 1.00 66.56 86 ARG A N 1
ATOM 681 C CA . ARG A 1 86 ? -17.370 3.727 -7.581 1.00 66.56 86 ARG A CA 1
ATOM 682 C C . ARG A 1 86 ? -18.712 3.055 -7.282 1.00 66.56 86 ARG A C 1
ATOM 684 O O . ARG A 1 86 ? -18.745 2.032 -6.605 1.00 66.56 86 ARG A O 1
ATOM 691 N N . GLU A 1 87 ? -19.807 3.599 -7.808 1.00 70.12 87 GLU A N 1
ATOM 692 C CA . GLU A 1 87 ? -21.146 3.014 -7.650 1.00 70.12 87 GLU A CA 1
ATOM 693 C C . GLU A 1 87 ? -21.286 1.681 -8.407 1.00 70.12 87 GLU A C 1
ATOM 695 O O . GLU A 1 87 ? -21.891 0.742 -7.890 1.00 70.12 87 GLU A O 1
ATOM 700 N N . GLY A 1 88 ? -20.677 1.553 -9.591 1.00 69.00 88 GLY A N 1
ATOM 701 C CA . GLY A 1 88 ? -20.676 0.315 -10.376 1.00 69.00 88 GLY A CA 1
ATOM 702 C C . GLY A 1 88 ? -19.920 -0.841 -9.713 1.00 69.00 88 GLY A C 1
ATOM 703 O O . GLY A 1 88 ? -20.420 -1.965 -9.717 1.00 69.00 88 GLY A O 1
ATOM 704 N N . VAL A 1 89 ? -18.757 -0.572 -9.108 1.00 67.00 89 VAL A N 1
ATOM 705 C CA . VAL A 1 89 ? -17.953 -1.581 -8.389 1.00 67.00 89 VAL A CA 1
ATOM 706 C C . VAL A 1 89 ? -18.642 -2.040 -7.109 1.00 67.00 89 VAL A C 1
ATOM 708 O O . VAL A 1 89 ? -18.729 -3.237 -6.855 1.00 67.00 89 VAL A O 1
ATOM 711 N N . LEU A 1 90 ? -19.198 -1.112 -6.326 1.00 65.25 90 LEU A N 1
ATOM 712 C CA . LEU A 1 90 ? -19.961 -1.480 -5.130 1.00 65.25 90 LEU A CA 1
ATOM 713 C C . LEU A 1 90 ? -21.175 -2.345 -5.492 1.00 65.25 90 LEU A C 1
ATOM 715 O O . LEU A 1 90 ? -21.501 -3.295 -4.783 1.00 65.25 90 LEU A O 1
ATOM 719 N N . ARG A 1 91 ? -21.811 -2.061 -6.633 1.00 68.00 91 ARG A N 1
ATOM 720 C CA . ARG A 1 91 ? -22.947 -2.834 -7.140 1.00 68.00 91 ARG A CA 1
ATOM 721 C C . ARG A 1 91 ? -22.543 -4.204 -7.692 1.00 68.00 91 ARG A C 1
ATOM 723 O O . ARG A 1 91 ? -23.334 -5.139 -7.587 1.00 68.00 91 ARG A O 1
ATOM 730 N N . SER A 1 92 ? -21.350 -4.342 -8.275 1.00 63.19 92 SER A N 1
ATOM 731 C CA . SER A 1 92 ? -20.844 -5.636 -8.748 1.00 63.19 92 SER A CA 1
ATOM 732 C C . SER A 1 92 ? -20.338 -6.519 -7.606 1.00 63.19 92 SER A C 1
ATOM 734 O O . SER A 1 92 ? -20.557 -7.724 -7.666 1.00 63.19 92 SER A O 1
ATOM 736 N N . GLU A 1 93 ? -19.769 -5.946 -6.539 1.00 62.56 93 GLU A N 1
ATOM 737 C CA . GLU A 1 93 ? -19.446 -6.673 -5.298 1.00 62.56 93 GLU A CA 1
ATOM 738 C C . GLU A 1 93 ? -20.699 -7.071 -4.499 1.00 62.56 93 GLU A C 1
ATOM 740 O O . GLU A 1 93 ? -20.694 -8.088 -3.810 1.00 62.56 93 GLU A O 1
ATOM 745 N N . GLN A 1 94 ? -21.787 -6.299 -4.598 1.00 65.62 94 GLN A N 1
ATOM 746 C CA . GLN A 1 94 ? -23.084 -6.640 -3.998 1.00 65.62 94 GLN A CA 1
ATOM 747 C C . GLN A 1 94 ? -23.902 -7.631 -4.825 1.00 65.62 94 GLN A C 1
ATOM 749 O O . GLN A 1 94 ? -24.940 -8.100 -4.352 1.00 65.62 94 GLN A O 1
ATOM 754 N N . ARG A 1 95 ? -23.465 -7.972 -6.044 1.00 56.22 95 ARG A N 1
ATOM 755 C CA . ARG A 1 95 ? -24.081 -9.070 -6.779 1.00 56.22 95 ARG A CA 1
ATOM 756 C C . ARG A 1 95 ? -23.721 -10.353 -6.020 1.00 56.22 95 ARG A C 1
ATOM 758 O O . ARG A 1 95 ? -22.533 -10.663 -5.936 1.00 56.22 95 ARG A O 1
ATOM 765 N N . PRO A 1 96 ? -24.697 -11.082 -5.442 1.00 58.00 96 PRO A N 1
ATOM 766 C CA . PRO A 1 96 ? -24.402 -12.363 -4.816 1.00 58.00 96 PRO A CA 1
ATOM 767 C C . PRO A 1 96 ? -23.668 -13.230 -5.846 1.00 58.00 96 PRO A C 1
ATOM 769 O O . PRO A 1 96 ? -24.029 -13.159 -7.029 1.00 58.00 96 PRO A O 1
ATOM 772 N N . PRO A 1 97 ? -22.621 -13.973 -5.442 1.00 56.19 97 PRO A N 1
ATOM 773 C CA . PRO A 1 97 ? -21.829 -14.773 -6.364 1.00 56.19 97 PRO A CA 1
ATOM 774 C C . PRO A 1 97 ? -22.788 -15.659 -7.153 1.00 56.19 97 PRO A C 1
ATOM 776 O O . PRO A 1 97 ? -23.435 -16.544 -6.603 1.00 56.19 97 PRO A O 1
ATOM 779 N N . SER A 1 98 ? -22.941 -15.385 -8.447 1.00 58.19 98 SER A N 1
ATOM 780 C CA . SER A 1 98 ? -23.919 -16.067 -9.301 1.00 58.19 98 SER A CA 1
ATOM 781 C C . SER A 1 98 ? -23.477 -17.485 -9.674 1.00 58.19 98 SER A C 1
ATOM 783 O O . SER A 1 98 ? -23.987 -18.058 -10.630 1.00 58.19 98 SER A O 1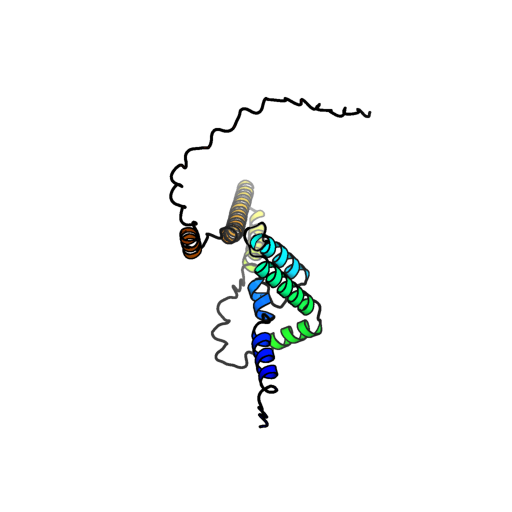
ATOM 785 N N . SER A 1 99 ? -22.511 -18.040 -8.944 1.00 58.16 99 SER A N 1
ATOM 786 C CA . SER A 1 99 ? -21.971 -19.371 -9.145 1.00 58.16 99 SER A CA 1
ATOM 787 C C . SER A 1 99 ? -21.692 -20.021 -7.785 1.00 58.16 99 SER A C 1
ATOM 789 O O . SER A 1 99 ? -20.818 -19.547 -7.054 1.00 58.16 99 SER A O 1
ATOM 791 N N . PRO A 1 100 ? -22.376 -21.132 -7.453 1.00 61.25 100 PRO A N 1
ATOM 792 C CA . PRO A 1 100 ? -22.080 -21.961 -6.281 1.00 61.25 100 PRO A CA 1
ATOM 793 C C . PRO A 1 100 ? -20.632 -22.486 -6.233 1.00 61.25 100 PRO A C 1
ATOM 795 O O . PRO A 1 100 ? -20.197 -23.003 -5.208 1.00 61.25 100 PRO A O 1
ATOM 798 N N . CYS A 1 101 ? -19.866 -22.358 -7.323 1.00 54.72 101 CYS A N 1
ATOM 799 C CA . CYS A 1 101 ? -18.467 -22.776 -7.382 1.00 54.72 101 CYS A CA 1
ATOM 800 C C . CYS A 1 101 ? -17.469 -21.721 -6.863 1.00 54.72 101 CYS A C 1
ATOM 802 O O . CYS A 1 101 ? -16.350 -22.092 -6.519 1.00 54.72 101 CYS A O 1
ATOM 804 N N . ASP A 1 102 ? -17.854 -20.445 -6.730 1.00 50.53 102 ASP A N 1
ATOM 805 C CA . ASP A 1 102 ? -16.953 -19.386 -6.229 1.00 50.53 102 ASP A CA 1
ATOM 806 C C . ASP A 1 102 ? -17.012 -19.220 -4.695 1.00 50.53 102 ASP A C 1
ATOM 808 O O . ASP A 1 102 ? -16.127 -18.622 -4.075 1.00 50.53 102 ASP A O 1
ATOM 812 N N . GLU A 1 103 ? -18.030 -19.797 -4.050 1.00 46.06 103 GLU A N 1
ATOM 813 C CA . GLU A 1 103 ? -18.284 -19.652 -2.611 1.00 46.06 103 GLU A CA 1
ATOM 814 C C . GLU A 1 103 ? -17.268 -20.413 -1.732 1.00 46.06 103 GLU A C 1
ATOM 816 O O . GLU A 1 103 ? -17.069 -20.080 -0.560 1.00 46.06 103 GLU A O 1
ATOM 821 N N . VAL A 1 104 ? -16.537 -21.377 -2.306 1.00 55.59 104 VAL A N 1
ATOM 822 C CA . VAL A 1 104 ? -15.523 -22.165 -1.581 1.00 55.59 104 VAL A CA 1
ATOM 823 C C . VAL A 1 104 ? -14.222 -21.373 -1.354 1.00 55.59 104 VAL A C 1
ATOM 825 O O . VAL A 1 104 ? -13.514 -21.628 -0.381 1.00 55.59 104 VAL A O 1
ATOM 828 N N . ALA A 1 105 ? -13.915 -20.357 -2.172 1.00 54.53 105 ALA A N 1
ATOM 829 C CA . ALA A 1 105 ? -12.635 -19.638 -2.095 1.00 54.53 105 ALA A CA 1
ATOM 830 C C . ALA A 1 105 ? -12.631 -18.427 -1.135 1.00 54.53 105 ALA A C 1
ATOM 832 O O . ALA A 1 105 ? -11.575 -18.031 -0.641 1.00 54.53 105 ALA A O 1
ATOM 833 N N . ILE A 1 106 ? -13.790 -17.832 -0.828 1.00 47.97 106 ILE A N 1
ATOM 834 C CA . ILE A 1 106 ? -13.855 -16.541 -0.104 1.00 47.97 106 ILE A CA 1
ATOM 835 C C . ILE A 1 106 ? -14.009 -16.720 1.421 1.00 47.97 106 ILE A C 1
ATOM 837 O O . ILE A 1 106 ? -13.833 -15.778 2.197 1.00 47.97 106 ILE A O 1
ATOM 841 N N . ARG A 1 107 ? -14.237 -17.947 1.906 1.00 43.59 107 ARG A N 1
ATOM 842 C CA . ARG A 1 107 ? -14.438 -18.210 3.344 1.00 43.59 107 ARG A CA 1
ATOM 843 C C . ARG A 1 107 ? -13.151 -18.273 4.183 1.00 43.59 107 ARG A C 1
ATOM 845 O O . ARG A 1 107 ? -13.235 -18.466 5.391 1.00 43.59 107 ARG A O 1
ATOM 852 N N . ALA A 1 108 ? -11.973 -18.080 3.584 1.00 52.03 108 ALA A N 1
ATOM 853 C CA . ALA A 1 108 ? -10.690 -18.337 4.245 1.00 52.03 108 ALA A CA 1
ATOM 854 C C . ALA A 1 108 ? -9.972 -17.116 4.868 1.00 52.03 108 ALA A C 1
ATOM 856 O O . ALA A 1 108 ? -8.981 -17.317 5.568 1.00 52.03 108 ALA A O 1
ATOM 857 N N . THR A 1 109 ? -10.397 -15.859 4.660 1.00 46.94 109 THR A N 1
ATOM 858 C CA . THR A 1 109 ? -9.535 -14.700 5.027 1.00 46.94 109 THR A CA 1
ATOM 859 C C . THR A 1 109 ? -10.189 -13.530 5.758 1.00 46.94 109 THR A C 1
ATOM 861 O O . THR A 1 109 ? -9.621 -12.437 5.799 1.00 46.94 109 THR A O 1
ATOM 864 N N . ARG A 1 110 ? -11.313 -13.729 6.450 1.00 42.94 110 ARG A N 1
ATOM 865 C CA . ARG A 1 110 ? -11.723 -12.769 7.487 1.00 42.94 110 ARG A CA 1
ATOM 866 C C . ARG A 1 110 ? -11.394 -13.352 8.859 1.00 42.94 110 ARG A C 1
ATOM 868 O O . ARG A 1 110 ? -12.153 -14.199 9.322 1.00 42.94 110 ARG A O 1
ATOM 875 N N . PRO A 1 111 ? -10.314 -12.915 9.544 1.00 47.03 111 PRO A N 1
ATOM 876 C CA . PRO A 1 111 ? -10.241 -13.067 10.988 1.00 47.03 111 PRO A CA 1
ATOM 877 C C . PRO A 1 111 ? -11.334 -12.175 11.579 1.00 47.03 111 PRO A C 1
ATOM 879 O O . PRO A 1 111 ? -11.135 -11.008 11.906 1.00 47.03 111 PRO A O 1
ATOM 882 N N . PHE A 1 112 ? -12.534 -12.734 11.629 1.00 46.06 112 PHE A N 1
ATOM 883 C CA . PHE A 1 112 ? -13.578 -12.355 12.550 1.00 46.06 112 PHE A CA 1
ATOM 884 C C . PHE A 1 112 ? -12.920 -12.412 13.937 1.00 46.06 112 PHE A C 1
ATOM 886 O O . PHE A 1 112 ? -12.413 -13.460 14.335 1.00 46.06 112 PHE A O 1
ATOM 893 N N . VAL A 1 113 ? -12.843 -11.278 14.635 1.00 50.47 113 VAL A N 1
ATOM 894 C CA . VAL A 1 113 ? -12.464 -11.219 16.055 1.00 50.47 113 VAL A CA 1
ATOM 895 C C . VAL A 1 113 ? -13.730 -10.847 16.823 1.00 50.47 113 VAL A C 1
ATOM 897 O O . VAL A 1 113 ? -13.924 -9.677 17.154 1.00 50.47 113 VAL A O 1
ATOM 900 N N . PRO A 1 114 ? -14.660 -11.784 17.059 1.00 47.41 114 PRO A N 1
ATOM 901 C CA . PRO A 1 114 ? -15.815 -11.523 17.897 1.00 47.41 114 PRO A CA 1
ATOM 902 C C . PRO A 1 114 ? -15.382 -11.758 19.332 1.00 47.41 114 PRO A C 1
ATOM 904 O O . PRO A 1 114 ? -14.749 -12.759 19.654 1.00 47.41 114 PRO A O 1
ATOM 907 N N . GLY A 1 115 ? -15.784 -10.861 20.219 1.00 47.84 115 GLY A N 1
ATOM 908 C CA . GLY A 1 115 ? -15.937 -11.252 21.616 1.00 47.84 115 GLY A CA 1
ATOM 909 C C . GLY A 1 115 ? -14.764 -10.980 22.549 1.00 47.84 115 GLY A C 1
ATOM 910 O O . GLY A 1 115 ? -14.787 -11.492 23.660 1.00 47.84 115 GLY A O 1
ATOM 911 N N . MET A 1 116 ? -13.799 -10.123 22.198 1.00 52.72 116 MET A N 1
ATOM 912 C CA . MET A 1 116 ? -12.788 -9.681 23.180 1.00 52.72 116 MET A CA 1
ATOM 913 C C . MET A 1 116 ? -13.187 -8.418 23.976 1.00 52.72 116 MET A C 1
ATOM 915 O O . MET A 1 116 ? -12.419 -7.947 24.806 1.00 52.72 116 MET A O 1
ATOM 919 N N . TYR A 1 117 ? -14.394 -7.877 23.766 1.00 55.94 117 TYR A N 1
ATOM 920 C CA . TYR A 1 117 ? -14.885 -6.702 24.500 1.00 55.94 117 TYR A CA 1
ATOM 921 C C . TYR A 1 117 ? -15.793 -6.987 25.719 1.00 55.94 117 TYR A C 1
ATOM 923 O O . TYR A 1 117 ? -15.667 -6.239 26.686 1.00 55.94 117 TYR A O 1
ATOM 931 N N . PRO A 1 118 ? -16.640 -8.041 25.795 1.00 53.31 118 PRO A N 1
ATOM 932 C CA . PRO A 1 118 ? -17.484 -8.226 26.982 1.00 53.31 118 PRO A CA 1
ATOM 933 C C . PRO A 1 118 ? -16.708 -8.745 28.206 1.00 53.31 118 PRO A C 1
ATOM 935 O O . PRO A 1 118 ? -17.022 -8.363 29.330 1.00 53.31 118 PRO A O 1
ATOM 938 N N . ALA A 1 119 ? -15.645 -9.539 28.018 1.00 54.28 119 ALA A N 1
ATOM 939 C CA . ALA A 1 119 ? -14.834 -10.039 29.135 1.00 54.28 119 ALA A CA 1
ATOM 940 C C . ALA A 1 119 ? -14.083 -8.916 29.878 1.00 54.28 119 ALA A C 1
ATOM 942 O O . ALA A 1 119 ? -13.896 -8.987 31.091 1.00 54.28 119 ALA A O 1
ATOM 943 N N . LEU A 1 120 ? -13.700 -7.851 29.164 1.00 54.22 120 LEU A N 1
ATOM 944 C CA . LEU A 1 120 ? -12.964 -6.723 29.738 1.00 54.22 120 LEU A CA 1
ATOM 945 C C . LEU A 1 120 ? -13.875 -5.803 30.571 1.00 54.22 120 LEU A C 1
ATOM 947 O O . LEU A 1 120 ? -13.412 -5.209 31.538 1.00 54.22 120 LEU A O 1
ATOM 951 N N . VAL A 1 121 ? -15.174 -5.747 30.256 1.00 58.16 121 VAL A N 1
ATOM 952 C CA . VAL A 1 121 ? -16.175 -4.992 31.035 1.00 58.16 121 VAL A CA 1
ATOM 953 C C . VAL A 1 121 ? -16.622 -5.762 32.283 1.00 58.16 121 VAL A C 1
ATOM 955 O O . VAL A 1 121 ? -16.830 -5.165 33.334 1.00 58.16 121 VAL A O 1
ATOM 958 N N . ILE A 1 122 ? -16.718 -7.095 32.217 1.00 57.09 122 ILE A N 1
ATOM 959 C CA . ILE A 1 122 ? -17.063 -7.903 33.400 1.00 57.09 122 ILE A CA 1
ATOM 960 C C . ILE A 1 122 ? -15.903 -7.895 34.414 1.00 57.09 122 ILE A C 1
ATOM 962 O O . ILE A 1 122 ? -16.139 -7.735 35.610 1.00 57.09 122 ILE A O 1
ATOM 966 N N . ALA A 1 123 ? -14.647 -7.954 33.954 1.00 56.88 123 ALA A N 1
ATOM 967 C CA . ALA A 1 123 ? -13.477 -7.899 34.835 1.00 56.88 123 ALA A CA 1
ATOM 968 C C . ALA A 1 123 ? -13.333 -6.560 35.591 1.00 56.88 123 ALA A C 1
ATOM 970 O O . ALA A 1 123 ? -12.900 -6.554 36.745 1.00 56.88 123 ALA A O 1
ATOM 971 N N . THR A 1 124 ? -13.718 -5.428 34.989 1.00 59.66 124 THR A N 1
ATOM 972 C CA . THR A 1 124 ? -13.653 -4.120 35.666 1.00 59.66 124 THR A CA 1
ATOM 973 C C . THR A 1 124 ? -14.743 -3.956 36.725 1.00 59.66 124 THR A C 1
ATOM 975 O O . THR A 1 124 ? -14.476 -3.379 37.779 1.00 59.66 124 THR A O 1
ATOM 978 N N . ILE A 1 125 ? -15.938 -4.517 36.507 1.00 58.38 125 ILE A N 1
ATOM 979 C CA . ILE A 1 125 ? -17.045 -4.441 37.474 1.00 58.38 125 ILE A CA 1
ATOM 980 C C . ILE A 1 125 ? -16.784 -5.352 38.686 1.00 58.38 125 ILE A C 1
ATOM 982 O O . ILE A 1 125 ? -16.993 -4.926 39.823 1.00 58.38 125 ILE A O 1
ATOM 986 N N . THR A 1 126 ? -16.251 -6.565 38.491 1.00 55.88 126 THR A N 1
ATOM 987 C CA . THR A 1 126 ? -15.926 -7.468 39.615 1.00 55.88 126 THR A CA 1
ATOM 988 C C . THR A 1 126 ? -14.735 -6.969 40.449 1.00 55.88 126 THR A C 1
ATOM 990 O O . THR A 1 126 ? -14.714 -7.167 41.663 1.00 55.88 126 THR A O 1
ATOM 993 N N . GLY A 1 127 ? -13.776 -6.255 39.845 1.00 56.25 127 GLY A N 1
ATOM 994 C CA . GLY A 1 127 ? -12.645 -5.656 40.567 1.00 56.25 127 GLY A CA 1
ATOM 995 C C . GLY A 1 127 ? -13.031 -4.507 41.512 1.00 56.25 127 GLY A C 1
ATOM 996 O O . GLY A 1 127 ? -12.419 -4.353 42.567 1.00 56.25 127 GLY A O 1
ATOM 997 N N . LEU A 1 128 ? -14.071 -3.733 41.182 1.00 57.66 128 LEU A N 1
ATOM 998 C CA . LEU A 1 128 ? -14.525 -2.591 41.989 1.00 57.66 128 LEU A CA 1
ATOM 999 C C . LEU A 1 128 ? -15.290 -3.002 43.259 1.00 57.66 128 LEU A C 1
ATOM 1001 O O . LEU A 1 128 ? -15.217 -2.296 44.262 1.00 57.66 128 LEU A O 1
ATOM 1005 N N . ALA A 1 129 ? -15.960 -4.158 43.266 1.00 54.50 129 ALA A N 1
ATOM 1006 C CA . ALA A 1 129 ? -16.693 -4.646 44.440 1.00 54.50 129 ALA A CA 1
ATOM 1007 C C . ALA A 1 129 ? -15.775 -5.219 45.544 1.00 54.50 129 ALA A C 1
ATOM 1009 O O . ALA A 1 129 ? -16.123 -5.168 46.721 1.00 54.50 129 ALA A O 1
ATOM 1010 N N . GLY A 1 130 ? -14.577 -5.708 45.195 1.00 53.72 130 GLY A N 1
ATOM 1011 C CA . GLY A 1 130 ? -13.588 -6.210 46.165 1.00 53.72 130 GLY A CA 1
ATOM 1012 C C . GLY A 1 130 ? -12.783 -5.121 46.893 1.00 53.72 130 GLY A C 1
ATOM 1013 O O . GLY A 1 130 ? -12.069 -5.414 47.851 1.00 53.72 130 GLY A O 1
ATOM 1014 N N . LEU A 1 131 ? -12.896 -3.861 46.461 1.00 52.38 131 LEU A N 1
ATOM 1015 C CA . LEU A 1 131 ? -12.136 -2.719 46.986 1.00 52.38 131 LEU A CA 1
ATOM 1016 C C . LEU A 1 131 ? -12.679 -2.171 48.319 1.00 52.38 131 LEU A C 1
ATOM 1018 O O . LEU A 1 131 ? -12.009 -1.366 48.960 1.00 52.38 131 LEU A O 1
ATOM 1022 N N . ALA A 1 132 ? -13.860 -2.615 48.756 1.00 56.53 132 ALA A N 1
ATOM 1023 C CA . ALA A 1 132 ? -14.489 -2.132 49.985 1.00 56.53 132 ALA A CA 1
ATOM 1024 C C . ALA A 1 132 ? -13.999 -2.843 51.264 1.00 56.53 132 ALA A C 1
ATOM 1026 O O . ALA A 1 132 ? -14.233 -2.338 52.359 1.00 56.53 132 ALA A O 1
ATOM 1027 N N . THR A 1 133 ? -13.309 -3.987 51.156 1.00 59.53 133 THR A N 1
ATOM 1028 C CA . THR A 1 133 ? -12.931 -4.807 52.329 1.00 59.53 133 THR A CA 1
ATOM 1029 C C . THR A 1 133 ? -11.485 -5.314 52.325 1.00 59.53 133 THR A C 1
ATOM 1031 O O . THR A 1 133 ? -11.098 -6.056 53.227 1.00 59.53 133 THR A O 1
ATOM 1034 N N . ALA A 1 134 ? -10.668 -4.947 51.333 1.00 58.75 134 ALA A N 1
ATOM 1035 C CA . ALA A 1 134 ? -9.311 -5.468 51.184 1.00 58.75 134 ALA A CA 1
ATOM 1036 C C . ALA A 1 134 ? -8.235 -4.526 51.747 1.00 58.75 134 ALA A C 1
ATOM 1038 O O . ALA A 1 134 ? -8.245 -3.316 51.531 1.00 58.75 134 ALA A O 1
ATOM 1039 N N . ASP A 1 135 ? -7.258 -5.131 52.419 1.00 77.00 135 ASP A N 1
ATOM 1040 C CA . ASP A 1 135 ? -6.023 -4.508 52.885 1.00 77.00 135 ASP A CA 1
ATOM 1041 C C . ASP A 1 135 ? -5.331 -3.749 51.734 1.00 77.00 135 ASP A C 1
ATOM 1043 O O . ASP A 1 135 ? -5.089 -4.322 50.664 1.00 77.00 135 ASP A O 1
ATOM 1047 N N . ARG A 1 136 ? -5.034 -2.453 51.919 1.00 79.56 136 ARG A N 1
ATOM 1048 C CA . ARG A 1 136 ? -4.607 -1.533 50.836 1.00 79.56 136 ARG A CA 1
ATOM 1049 C C . ARG A 1 136 ? -3.419 -2.070 50.031 1.00 79.56 136 ARG A C 1
ATOM 1051 O O . ARG A 1 136 ? -3.324 -1.827 48.829 1.00 79.56 136 ARG A O 1
ATOM 1058 N N . ALA A 1 137 ? -2.546 -2.849 50.669 1.00 78.94 137 ALA A N 1
ATOM 1059 C CA . ALA A 1 137 ? -1.401 -3.491 50.031 1.00 78.94 137 ALA A CA 1
ATOM 1060 C C . ALA A 1 137 ? -1.791 -4.446 48.884 1.00 78.94 137 ALA A C 1
ATOM 1062 O O . ALA A 1 137 ? -1.112 -4.475 47.858 1.00 78.94 137 ALA A O 1
ATOM 1063 N N . ARG A 1 138 ? -2.899 -5.191 49.014 1.00 80.62 138 ARG A N 1
ATOM 1064 C CA . ARG A 1 138 ? -3.368 -6.135 47.980 1.00 80.62 138 ARG A CA 1
ATOM 1065 C C . ARG A 1 138 ? -3.959 -5.423 46.765 1.00 80.62 138 ARG A C 1
ATOM 1067 O O . ARG A 1 138 ? -3.852 -5.915 45.646 1.00 80.62 138 ARG A O 1
ATOM 1074 N N . ILE A 1 139 ? -4.555 -4.252 46.980 1.00 82.00 139 ILE A N 1
ATOM 1075 C CA . ILE A 1 139 ? -5.108 -3.425 45.903 1.00 82.00 139 ILE A CA 1
ATOM 1076 C C . ILE A 1 139 ? -3.968 -2.869 45.043 1.00 82.00 139 ILE A C 1
ATOM 1078 O O . ILE A 1 139 ? -3.997 -2.998 43.818 1.00 82.00 139 ILE A O 1
ATOM 1082 N N . TYR A 1 140 ? -2.930 -2.308 45.673 1.00 83.50 140 TYR A N 1
ATOM 1083 C CA . TYR A 1 140 ? -1.782 -1.772 44.938 1.00 83.50 140 TYR A CA 1
ATOM 1084 C C . TYR A 1 140 ? -1.000 -2.858 44.194 1.00 83.50 140 TYR A C 1
ATOM 1086 O O . TYR A 1 140 ? -0.613 -2.634 43.047 1.00 83.50 140 TYR A O 1
ATOM 1094 N N . SER A 1 141 ? -0.806 -4.040 44.790 1.00 82.06 141 SER A N 1
ATOM 1095 C CA . SER A 1 141 ? -0.117 -5.141 44.105 1.00 82.06 141 SER A CA 1
ATOM 1096 C C . SER A 1 141 ? -0.909 -5.665 42.901 1.00 82.06 141 SER A C 1
ATOM 1098 O O . SER A 1 141 ? -0.316 -5.917 41.851 1.00 82.06 141 SER A O 1
ATOM 1100 N N . GLY A 1 142 ? -2.242 -5.747 43.004 1.00 86.75 142 GLY A N 1
ATOM 1101 C CA . GLY A 1 142 ? -3.116 -6.109 41.885 1.00 86.75 142 GLY A CA 1
ATOM 1102 C C . GLY A 1 142 ? -3.075 -5.095 40.736 1.00 86.75 142 GLY A C 1
ATOM 1103 O O . GLY A 1 142 ? -2.924 -5.481 39.575 1.00 86.75 142 GLY A O 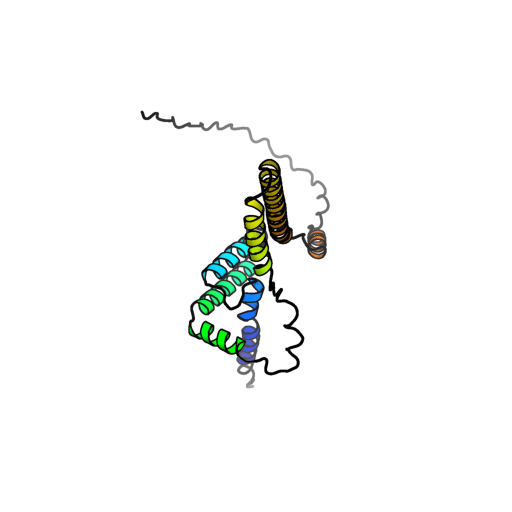1
ATOM 1104 N N . LEU A 1 143 ? -3.138 -3.796 41.049 1.00 87.50 143 LEU A N 1
ATOM 1105 C CA . LEU A 1 143 ? -3.027 -2.729 40.046 1.00 87.50 143 LEU A CA 1
ATOM 1106 C C . LEU A 1 143 ? -1.657 -2.729 39.359 1.00 87.50 143 LEU A C 1
ATOM 1108 O O . LEU A 1 143 ? -1.589 -2.644 38.133 1.00 87.50 143 LEU A O 1
ATOM 1112 N N . LEU A 1 144 ? -0.573 -2.878 40.126 1.00 89.38 144 LEU A N 1
ATOM 1113 C CA . LEU A 1 144 ? 0.780 -2.957 39.577 1.00 89.38 144 LEU A CA 1
ATOM 1114 C C . LEU A 1 144 ? 0.915 -4.141 38.608 1.00 89.38 144 LEU A C 1
ATOM 1116 O O . LEU A 1 144 ? 1.419 -3.969 37.498 1.00 89.38 144 LEU A O 1
ATOM 1120 N N . ALA A 1 145 ? 0.413 -5.321 38.984 1.00 88.62 145 ALA A N 1
ATOM 1121 C CA . ALA A 1 145 ? 0.431 -6.501 38.122 1.00 88.62 145 ALA A CA 1
ATOM 1122 C C . ALA A 1 145 ? -0.349 -6.274 36.814 1.00 88.62 145 ALA A C 1
ATOM 1124 O O . ALA A 1 145 ? 0.145 -6.616 35.737 1.00 88.62 145 ALA A O 1
ATOM 1125 N N . ALA A 1 146 ? -1.525 -5.643 36.879 1.00 86.69 146 ALA A N 1
ATOM 1126 C CA . ALA A 1 146 ? -2.325 -5.331 35.694 1.00 86.69 146 ALA A CA 1
ATOM 1127 C C . ALA A 1 146 ? -1.603 -4.364 34.737 1.00 86.69 146 ALA A C 1
ATOM 1129 O O . ALA A 1 146 ? -1.604 -4.583 33.522 1.00 86.69 146 ALA A O 1
ATOM 1130 N N . VAL A 1 147 ? -0.937 -3.334 35.272 1.00 92.50 147 VAL A N 1
ATOM 1131 C CA . VAL A 1 147 ? -0.136 -2.388 34.474 1.00 92.50 147 VAL A CA 1
ATOM 1132 C C . VAL A 1 147 ? 1.031 -3.101 33.790 1.00 92.50 147 VAL A C 1
ATOM 1134 O O . VAL A 1 147 ? 1.257 -2.892 32.597 1.00 92.50 147 VAL A O 1
ATOM 1137 N N . VAL A 1 148 ? 1.738 -3.985 34.502 1.00 94.06 148 VAL A N 1
ATOM 1138 C CA . VAL A 1 148 ? 2.837 -4.777 33.926 1.00 94.06 148 VAL A CA 1
ATOM 1139 C C . VAL A 1 148 ? 2.333 -5.668 32.787 1.00 94.06 148 VAL A C 1
ATOM 1141 O O . VAL A 1 148 ? 2.923 -5.668 31.707 1.00 94.06 148 VAL A O 1
ATOM 1144 N N . VAL A 1 149 ? 1.214 -6.373 32.975 1.00 95.12 149 VAL A N 1
ATOM 1145 C CA . VAL A 1 149 ? 0.612 -7.217 31.926 1.00 95.12 149 VAL A CA 1
ATOM 1146 C C . VAL A 1 149 ? 0.229 -6.389 30.696 1.00 95.12 149 VAL A C 1
ATOM 1148 O O . VAL A 1 149 ? 0.533 -6.781 29.567 1.00 95.12 149 VAL A O 1
ATOM 1151 N N . TRP A 1 150 ? -0.384 -5.220 30.892 1.00 95.19 150 TRP A N 1
ATOM 1152 C CA . TRP A 1 150 ? -0.742 -4.320 29.795 1.00 95.19 150 TRP A CA 1
ATOM 1153 C C . TRP A 1 150 ? 0.489 -3.818 29.021 1.00 95.19 150 TRP A C 1
ATOM 1155 O O . TRP A 1 150 ? 0.484 -3.821 27.785 1.00 95.19 150 TRP A O 1
ATOM 1165 N N . LEU A 1 151 ? 1.573 -3.462 29.719 1.00 93.69 151 LEU A N 1
ATOM 1166 C CA . LEU A 1 151 ? 2.844 -3.079 29.092 1.00 93.69 151 LEU A CA 1
ATOM 1167 C C . LEU A 1 151 ? 3.463 -4.227 28.284 1.00 93.69 151 LEU A C 1
ATOM 1169 O O . LEU A 1 151 ? 3.939 -4.011 27.168 1.00 93.69 151 LEU A O 1
ATOM 1173 N N . VAL A 1 152 ? 3.415 -5.460 28.793 1.00 95.56 152 VAL A N 1
ATOM 1174 C CA . VAL A 1 152 ? 3.916 -6.638 28.066 1.00 95.56 152 VAL A CA 1
ATOM 1175 C C . VAL A 1 152 ? 3.105 -6.873 26.790 1.00 95.56 152 VAL A C 1
ATOM 1177 O O . VAL A 1 152 ? 3.681 -7.029 25.713 1.00 95.56 152 VAL A O 1
ATOM 1180 N N . ILE A 1 153 ? 1.772 -6.835 26.874 1.00 96.12 153 ILE A N 1
ATOM 1181 C CA . ILE A 1 153 ? 0.886 -7.030 25.716 1.00 96.12 153 ILE A CA 1
ATOM 1182 C C . ILE A 1 153 ? 1.120 -5.950 24.654 1.00 96.12 153 ILE A C 1
ATOM 1184 O O . ILE A 1 153 ? 1.281 -6.267 23.473 1.00 96.12 153 ILE A O 1
ATOM 1188 N N . THR A 1 154 ? 1.163 -4.679 25.054 1.00 94.00 154 THR A N 1
ATOM 1189 C CA . THR A 1 154 ? 1.395 -3.562 24.124 1.00 94.00 154 THR A CA 1
ATOM 1190 C C . THR A 1 154 ? 2.774 -3.646 23.470 1.00 94.00 154 THR A C 1
ATOM 1192 O O . THR A 1 154 ? 2.882 -3.460 22.255 1.00 94.00 154 THR A O 1
ATOM 1195 N N . THR A 1 155 ? 3.806 -4.030 24.225 1.00 96.06 155 THR A N 1
ATOM 1196 C CA . THR A 1 155 ? 5.161 -4.254 23.694 1.00 96.06 155 THR A CA 1
ATOM 1197 C C . THR A 1 155 ? 5.183 -5.390 22.672 1.00 96.06 155 THR A C 1
ATOM 1199 O O . THR A 1 155 ? 5.727 -5.225 21.580 1.00 96.06 155 THR A O 1
ATOM 1202 N N . LEU A 1 156 ? 4.533 -6.521 22.962 1.00 96.69 156 LEU A N 1
ATOM 1203 C CA . LEU A 1 156 ? 4.429 -7.648 22.030 1.00 96.69 156 LEU A CA 1
ATOM 1204 C C . LEU A 1 156 ? 3.656 -7.284 20.756 1.00 96.69 156 LEU A C 1
ATOM 1206 O O . LEU A 1 156 ? 4.043 -7.693 19.659 1.00 96.69 156 LEU A O 1
ATOM 1210 N N . LEU A 1 157 ? 2.588 -6.490 20.869 1.00 95.94 157 LEU A N 1
ATOM 1211 C CA . LEU A 1 157 ? 1.846 -5.992 19.709 1.00 95.94 157 LEU A CA 1
ATOM 1212 C C . LEU A 1 157 ? 2.709 -5.070 18.847 1.00 95.94 157 LEU A C 1
ATOM 1214 O O . LEU A 1 157 ? 2.746 -5.247 17.627 1.00 95.94 157 LEU A O 1
ATOM 1218 N N . MET A 1 158 ? 3.441 -4.138 19.459 1.00 91.88 158 MET A N 1
ATOM 1219 C CA . MET A 1 158 ? 4.367 -3.264 18.735 1.00 91.88 158 MET A CA 1
ATOM 1220 C C . MET A 1 158 ? 5.485 -4.060 18.067 1.00 91.88 158 MET A C 1
ATOM 1222 O O . MET A 1 158 ? 5.764 -3.831 16.891 1.00 91.88 158 MET A O 1
ATOM 1226 N N . LEU A 1 159 ? 6.051 -5.055 18.752 1.00 95.19 159 LEU A N 1
ATOM 1227 C CA . LEU A 1 159 ? 7.062 -5.944 18.186 1.00 95.19 159 LEU A CA 1
ATOM 1228 C C . LEU A 1 159 ? 6.508 -6.742 16.999 1.00 95.19 159 LEU A C 1
ATOM 1230 O O . LEU A 1 159 ? 7.156 -6.836 15.958 1.00 95.19 159 LEU A O 1
ATOM 1234 N N . ARG A 1 160 ? 5.278 -7.259 17.099 1.00 94.75 160 ARG A N 1
ATOM 1235 C CA . ARG A 1 160 ? 4.616 -7.994 16.010 1.00 94.75 160 ARG A CA 1
ATOM 1236 C C . ARG A 1 160 ? 4.308 -7.097 14.812 1.00 94.75 160 ARG A C 1
ATOM 1238 O O . ARG A 1 160 ? 4.470 -7.526 13.667 1.00 94.75 160 ARG A O 1
ATOM 1245 N N . LEU A 1 161 ? 3.867 -5.863 15.053 1.00 89.81 161 LEU A N 1
ATOM 1246 C CA . LEU A 1 161 ? 3.617 -4.870 14.006 1.00 89.81 161 LEU A CA 1
ATOM 1247 C C . LEU A 1 161 ? 4.919 -4.430 13.335 1.00 89.81 161 LEU A C 1
ATOM 1249 O O . LEU A 1 161 ? 4.970 -4.350 12.106 1.00 89.81 161 LEU A O 1
ATOM 1253 N N . TRP A 1 162 ? 5.972 -4.201 14.120 1.00 90.19 162 TRP A N 1
ATOM 1254 C CA . TRP A 1 162 ? 7.305 -3.898 13.615 1.00 90.19 162 TRP A CA 1
ATOM 1255 C C . TRP A 1 162 ? 7.848 -5.055 12.780 1.00 90.19 162 TRP A C 1
ATOM 1257 O O . TRP A 1 162 ? 8.232 -4.834 11.639 1.00 90.19 162 TRP A O 1
ATOM 1267 N N . HIS A 1 163 ? 7.767 -6.293 13.268 1.00 89.06 163 HIS A N 1
ATOM 1268 C CA . HIS A 1 163 ? 8.198 -7.482 12.535 1.00 89.06 163 HIS A CA 1
ATOM 1269 C C . HIS A 1 163 ? 7.425 -7.657 11.220 1.00 89.06 163 HIS A C 1
ATOM 1271 O O . HIS A 1 163 ? 8.025 -7.893 10.177 1.00 89.06 163 HIS A O 1
ATOM 1277 N N . ARG A 1 164 ? 6.098 -7.454 11.217 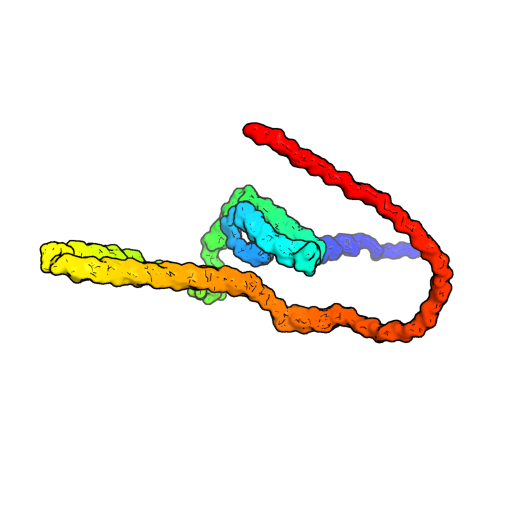1.00 85.88 164 ARG A N 1
ATOM 1278 C CA . ARG A 1 164 ? 5.296 -7.473 9.977 1.00 85.88 164 ARG A CA 1
ATOM 1279 C C . ARG A 1 164 ? 5.699 -6.383 8.986 1.00 85.88 164 ARG A C 1
ATOM 1281 O O . ARG A 1 164 ? 5.642 -6.618 7.782 1.00 85.88 164 ARG A O 1
ATOM 1288 N N . ARG A 1 165 ? 6.070 -5.194 9.468 1.00 82.31 165 ARG A N 1
ATOM 1289 C CA . ARG A 1 165 ? 6.580 -4.113 8.612 1.00 82.31 165 ARG A CA 1
ATOM 1290 C C . ARG A 1 165 ? 7.982 -4.431 8.096 1.00 82.31 165 ARG A C 1
ATOM 1292 O O . ARG A 1 165 ? 8.226 -4.246 6.911 1.00 82.31 165 ARG A O 1
ATOM 1299 N N . ASN A 1 166 ? 8.854 -4.955 8.953 1.00 81.62 166 ASN A N 1
ATOM 1300 C CA . ASN A 1 166 ? 10.256 -5.187 8.632 1.00 81.62 166 ASN A CA 1
ATOM 1301 C C . ASN A 1 166 ? 10.460 -6.406 7.718 1.00 81.62 166 ASN A C 1
ATOM 1303 O O . ASN A 1 166 ? 11.273 -6.366 6.801 1.00 81.62 166 ASN A O 1
ATOM 1307 N N . LEU A 1 167 ? 9.650 -7.456 7.878 1.00 73.31 167 LEU A N 1
ATOM 1308 C CA . LEU A 1 167 ? 9.625 -8.575 6.933 1.00 73.31 167 LEU A CA 1
ATOM 1309 C C . LEU A 1 167 ? 9.146 -8.163 5.535 1.00 73.31 167 LEU A C 1
ATOM 1311 O O . LEU A 1 167 ? 9.525 -8.796 4.561 1.00 73.31 167 LEU A O 1
ATOM 1315 N N . ARG A 1 168 ? 8.337 -7.101 5.410 1.00 63.34 168 ARG A N 1
ATOM 1316 C CA . ARG A 1 168 ? 7.964 -6.553 4.095 1.00 63.34 168 ARG A CA 1
ATOM 1317 C C . ARG A 1 168 ? 9.068 -5.699 3.471 1.00 63.34 168 ARG A C 1
ATOM 1319 O O . ARG A 1 168 ? 9.071 -5.544 2.258 1.00 63.34 168 ARG A O 1
ATOM 1326 N N . SER A 1 169 ? 9.976 -5.134 4.268 1.00 56.75 169 SER A N 1
ATOM 1327 C CA . SER A 1 169 ? 11.156 -4.418 3.757 1.00 56.75 169 SER A CA 1
ATOM 1328 C C . SER A 1 169 ? 12.351 -5.330 3.510 1.00 56.75 169 SER A C 1
ATOM 1330 O O . SER A 1 169 ? 13.234 -4.966 2.738 1.00 56.75 169 SER A O 1
ATOM 1332 N N . ALA A 1 170 ? 12.366 -6.526 4.097 1.00 50.69 170 ALA A N 1
ATOM 1333 C CA . ALA A 1 170 ? 13.281 -7.590 3.723 1.00 50.69 170 ALA A CA 1
ATOM 1334 C C . ALA A 1 170 ? 12.814 -8.244 2.409 1.00 50.69 170 ALA A C 1
ATOM 1336 O O . ALA A 1 170 ? 12.450 -9.416 2.359 1.00 50.69 170 ALA A O 1
ATOM 1337 N N . ASN A 1 171 ? 12.827 -7.462 1.325 1.00 54.62 171 ASN A N 1
ATOM 1338 C CA . ASN A 1 171 ? 12.964 -8.001 -0.022 1.00 54.62 171 ASN A CA 1
ATOM 1339 C C . ASN A 1 171 ? 14.354 -8.634 -0.093 1.00 54.62 171 ASN A C 1
ATOM 1341 O O . ASN A 1 171 ? 15.316 -8.027 -0.563 1.00 54.62 171 ASN A O 1
ATOM 1345 N N . TYR A 1 172 ? 14.477 -9.846 0.441 1.00 56.50 172 TYR A N 1
ATOM 1346 C CA . TYR A 1 172 ? 15.545 -10.733 0.036 1.00 56.50 172 TYR A CA 1
ATOM 1347 C C . TYR A 1 172 ? 15.410 -10.839 -1.478 1.00 56.50 172 TYR A C 1
ATOM 1349 O O . TYR A 1 172 ? 14.346 -11.215 -1.975 1.00 56.50 172 TYR A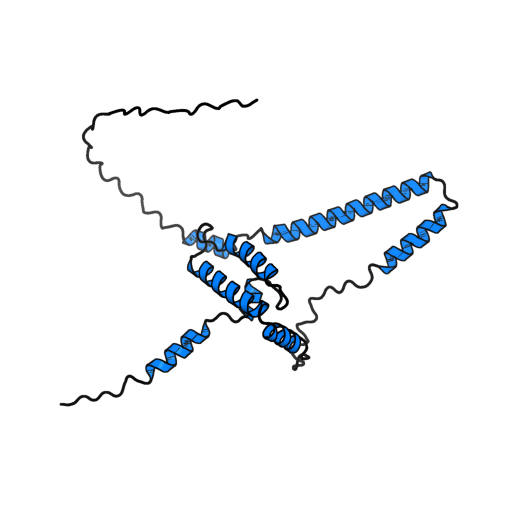 O 1
ATOM 1357 N N . LEU A 1 173 ? 16.458 -10.439 -2.200 1.00 62.53 173 LEU A N 1
ATOM 1358 C CA . LEU A 1 173 ? 16.633 -10.842 -3.587 1.00 62.53 173 LEU A CA 1
ATOM 1359 C C . LEU A 1 173 ? 16.283 -12.323 -3.632 1.00 62.53 173 LEU A C 1
ATOM 1361 O O . LEU A 1 173 ? 16.890 -13.118 -2.907 1.00 62.53 173 LEU A O 1
ATOM 1365 N N . THR A 1 174 ? 15.238 -12.672 -4.379 1.00 68.94 174 THR A N 1
ATOM 1366 C CA . THR A 1 174 ? 14.830 -14.070 -4.478 1.00 68.94 174 THR A CA 1
ATOM 1367 C C . THR A 1 174 ? 16.046 -14.874 -4.931 1.00 68.94 174 THR A C 1
ATOM 1369 O O . THR A 1 174 ? 16.926 -14.343 -5.613 1.00 68.94 174 THR A O 1
ATOM 1372 N N . ALA A 1 175 ? 16.143 -16.146 -4.538 1.00 69.00 175 ALA A N 1
ATOM 1373 C CA . ALA A 1 175 ? 17.282 -16.979 -4.931 1.00 69.00 175 ALA A CA 1
ATOM 1374 C C . ALA A 1 175 ? 17.527 -16.912 -6.454 1.00 69.00 175 ALA A C 1
ATOM 1376 O O . ALA A 1 175 ? 18.670 -16.850 -6.899 1.00 69.00 175 ALA A O 1
ATOM 1377 N N . GLU A 1 176 ? 16.454 -16.780 -7.238 1.00 74.00 176 GLU A N 1
ATOM 1378 C CA . GLU A 1 176 ? 16.503 -16.538 -8.679 1.00 74.00 176 GLU A CA 1
ATOM 1379 C C . GLU A 1 176 ? 17.109 -15.185 -9.070 1.00 74.00 176 GLU A C 1
ATOM 1381 O O . GLU A 1 176 ? 17.927 -15.138 -9.982 1.00 74.00 176 GLU A O 1
ATOM 1386 N N . GLN A 1 177 ? 16.785 -14.086 -8.383 1.00 77.56 177 GLN A N 1
ATOM 1387 C CA . GLN A 1 177 ? 17.422 -12.788 -8.634 1.00 77.56 177 GLN A CA 1
ATOM 1388 C C . GLN A 1 177 ? 18.911 -12.795 -8.271 1.00 77.56 177 GLN A C 1
ATOM 1390 O O . GLN A 1 177 ? 19.710 -12.170 -8.968 1.00 77.56 177 GLN A O 1
ATOM 1395 N N . VAL A 1 178 ? 19.310 -13.527 -7.226 1.00 81.00 178 VAL A N 1
ATOM 1396 C CA . VAL A 1 178 ? 20.730 -13.699 -6.873 1.00 81.00 178 VAL A CA 1
ATOM 1397 C C . VAL A 1 178 ? 21.471 -14.502 -7.950 1.00 81.00 178 VAL A C 1
ATOM 1399 O O . VAL A 1 178 ? 22.591 -14.143 -8.319 1.00 81.00 178 VAL A O 1
ATOM 1402 N N . VAL A 1 179 ? 20.847 -15.546 -8.507 1.00 82.56 179 VAL A N 1
ATOM 1403 C CA . VAL A 1 179 ? 21.407 -16.320 -9.630 1.00 82.56 179 VAL A CA 1
ATOM 1404 C C . VAL A 1 179 ? 21.452 -15.480 -10.911 1.00 82.56 179 VAL A C 1
ATOM 1406 O O . VAL A 1 179 ? 22.492 -15.424 -11.563 1.00 82.56 179 VAL A O 1
ATOM 1409 N N . ALA A 1 180 ? 20.401 -14.718 -11.214 1.00 82.06 180 ALA A N 1
ATOM 1410 C CA . ALA A 1 180 ? 20.367 -13.816 -12.364 1.00 82.06 180 ALA A CA 1
ATOM 1411 C C . ALA A 1 180 ? 21.424 -12.699 -12.270 1.00 82.06 180 ALA A C 1
ATOM 1413 O O . ALA A 1 180 ? 22.002 -12.296 -13.281 1.00 82.06 180 ALA A O 1
ATOM 1414 N N . MET A 1 181 ? 21.730 -12.210 -11.062 1.00 81.31 181 MET A N 1
ATOM 1415 C CA . MET A 1 181 ? 22.854 -11.290 -10.845 1.00 81.31 181 MET A CA 1
ATOM 1416 C C . MET A 1 181 ? 24.217 -11.962 -11.021 1.00 81.31 181 MET A C 1
ATOM 1418 O O . MET A 1 181 ? 25.175 -11.297 -11.418 1.00 81.31 181 MET A O 1
ATOM 1422 N N . ARG A 1 182 ? 24.327 -13.262 -10.728 1.00 83.81 182 ARG A N 1
ATOM 1423 C CA . ARG A 1 182 ? 25.566 -14.021 -10.926 1.00 83.81 182 ARG A CA 1
ATOM 1424 C C . ARG A 1 182 ? 25.884 -14.187 -12.412 1.00 83.81 182 ARG A C 1
ATOM 1426 O O . ARG A 1 182 ? 27.035 -13.974 -12.785 1.00 83.81 182 ARG A O 1
ATOM 1433 N N . ASP A 1 183 ? 24.874 -14.455 -13.236 1.00 78.88 183 ASP A N 1
ATOM 1434 C CA . ASP A 1 183 ? 25.025 -14.592 -14.693 1.00 78.88 183 ASP A CA 1
ATOM 1435 C C . ASP A 1 183 ? 25.223 -13.251 -15.413 1.00 78.88 183 ASP A C 1
ATOM 1437 O O . ASP A 1 183 ? 25.864 -13.194 -16.460 1.00 78.88 183 ASP A O 1
ATOM 1441 N N . LYS A 1 184 ? 24.750 -12.139 -14.833 1.00 72.94 184 LYS A N 1
ATOM 1442 C CA . LYS A 1 184 ? 25.000 -10.787 -15.360 1.00 72.94 184 LYS A CA 1
ATOM 1443 C C . LYS A 1 184 ? 26.374 -10.214 -15.016 1.00 72.94 184 LYS A C 1
ATOM 1445 O O . LYS A 1 184 ? 26.636 -9.066 -15.380 1.00 72.94 184 LYS A O 1
ATOM 1450 N N . ARG A 1 185 ? 27.269 -10.953 -14.346 1.00 67.25 185 ARG A N 1
ATOM 1451 C CA . ARG A 1 185 ? 28.663 -10.499 -14.249 1.00 67.25 185 ARG A CA 1
ATOM 1452 C C . ARG A 1 185 ? 29.215 -10.429 -15.673 1.00 67.25 185 ARG A C 1
ATOM 1454 O O . ARG A 1 185 ? 29.306 -11.477 -16.311 1.00 67.25 185 ARG A O 1
ATOM 1461 N N . PRO A 1 186 ? 29.557 -9.232 -16.191 1.00 66.69 186 PRO A N 1
ATOM 1462 C CA . PRO A 1 186 ? 30.141 -9.129 -17.517 1.00 66.69 186 PRO A CA 1
ATOM 1463 C C . PRO A 1 186 ? 31.364 -10.030 -17.509 1.00 66.69 186 PRO A C 1
ATOM 1465 O O . PRO A 1 186 ? 32.176 -9.924 -16.585 1.00 66.69 186 PRO A O 1
ATOM 1468 N N . ALA A 1 187 ? 31.427 -10.958 -18.470 1.00 70.00 187 ALA A N 1
ATOM 1469 C CA . ALA A 1 187 ? 32.555 -11.856 -18.638 1.00 70.00 187 ALA A CA 1
ATOM 1470 C C . ALA A 1 187 ? 33.810 -11.012 -18.470 1.00 70.00 187 ALA A C 1
ATOM 1472 O O . ALA A 1 187 ? 34.036 -10.093 -19.258 1.00 70.00 187 ALA A O 1
ATOM 1473 N N . THR A 1 188 ? 34.528 -11.233 -17.366 1.00 65.31 188 THR A N 1
ATOM 1474 C CA . THR A 1 188 ? 35.737 -10.492 -17.034 1.00 65.31 188 THR A CA 1
ATOM 1475 C C . THR A 1 188 ? 36.611 -10.581 -18.260 1.00 65.31 188 THR A C 1
ATOM 1477 O O . THR A 1 188 ? 37.109 -11.663 -18.576 1.00 65.31 188 THR A O 1
ATOM 1480 N N . THR A 1 189 ? 36.704 -9.470 -18.990 1.00 67.62 189 THR A N 1
ATOM 1481 C CA . THR A 1 189 ? 37.528 -9.375 -20.180 1.00 67.62 189 THR A CA 1
ATOM 1482 C C . THR A 1 189 ? 38.898 -9.883 -19.759 1.00 67.62 189 THR A C 1
ATOM 1484 O O . THR A 1 189 ? 39.444 -9.346 -18.787 1.00 67.62 189 THR A O 1
ATOM 1487 N N . PRO A 1 190 ? 39.420 -10.953 -20.387 1.00 69.50 190 PRO A N 1
ATOM 1488 C CA . PRO A 1 190 ? 40.715 -11.493 -20.014 1.00 69.50 190 PRO A CA 1
ATOM 1489 C C . PRO A 1 190 ? 41.707 -10.331 -19.993 1.00 69.50 190 PRO A C 1
ATOM 1491 O O . PRO A 1 190 ? 41.630 -9.483 -20.893 1.00 69.50 190 PRO A O 1
ATOM 1494 N N . PRO A 1 191 ? 42.559 -10.230 -18.953 1.00 63.22 191 PRO A N 1
ATOM 1495 C CA . PRO A 1 191 ? 43.420 -9.076 -18.754 1.00 63.22 191 PRO A CA 1
ATOM 1496 C C . PRO A 1 191 ? 44.127 -8.798 -20.070 1.00 63.22 191 PRO A C 1
ATOM 1498 O O . PRO A 1 191 ? 44.841 -9.659 -20.592 1.00 63.22 191 PRO A O 1
ATOM 1501 N N . ALA A 1 192 ? 43.826 -7.633 -20.649 1.00 60.47 192 ALA A N 1
ATOM 1502 C CA . ALA A 1 192 ? 44.375 -7.225 -21.923 1.00 60.47 192 ALA A CA 1
ATOM 1503 C C . ALA A 1 192 ? 45.888 -7.398 -21.820 1.00 60.47 192 ALA A C 1
ATOM 1505 O O . ALA A 1 192 ? 46.519 -6.745 -20.986 1.00 60.47 192 ALA A O 1
ATOM 1506 N N . ARG A 1 193 ? 46.446 -8.327 -22.617 1.00 59.75 193 ARG A N 1
ATOM 1507 C CA . ARG A 1 193 ? 47.895 -8.509 -22.740 1.00 59.75 193 ARG A CA 1
ATOM 1508 C C . ARG A 1 193 ? 48.489 -7.119 -22.857 1.00 59.75 193 ARG A C 1
ATOM 1510 O O . ARG A 1 193 ? 48.152 -6.390 -23.790 1.00 59.75 193 ARG A O 1
ATOM 1517 N N . SER A 1 194 ? 49.298 -6.765 -21.867 1.00 56.06 194 SER A N 1
ATOM 1518 C CA . SER A 1 194 ? 49.966 -5.483 -21.728 1.00 56.06 194 SER A CA 1
ATOM 1519 C C . SER A 1 194 ? 50.613 -5.105 -23.056 1.00 56.06 194 SER A C 1
ATOM 1521 O O . SER A 1 194 ? 51.695 -5.590 -23.390 1.00 56.06 194 SER A O 1
ATOM 1523 N N . ARG A 1 195 ? 49.937 -4.262 -23.842 1.00 61.78 195 ARG A N 1
ATOM 1524 C CA . ARG A 1 195 ? 50.580 -3.593 -24.966 1.00 61.78 195 ARG A CA 1
ATOM 1525 C C . ARG A 1 195 ? 51.642 -2.672 -24.361 1.00 61.78 195 ARG A C 1
ATOM 1527 O O . ARG A 1 195 ? 51.315 -1.934 -23.428 1.00 61.78 195 ARG A O 1
ATOM 1534 N N . PRO A 1 196 ? 52.897 -2.730 -24.835 1.00 59.34 196 PRO A N 1
ATOM 1535 C CA . PRO A 1 196 ? 53.955 -1.871 -24.333 1.00 59.34 196 PRO A CA 1
ATOM 1536 C C . PRO A 1 196 ? 53.522 -0.414 -24.486 1.00 59.34 196 PRO A C 1
ATOM 1538 O O . PRO A 1 196 ? 53.161 0.041 -25.571 1.00 59.34 196 PRO A O 1
ATOM 1541 N N . SER A 1 197 ? 53.496 0.280 -23.352 1.00 58.50 197 SER A N 1
ATOM 1542 C CA . SER A 1 197 ? 53.098 1.676 -23.246 1.00 58.50 197 SER A CA 1
ATOM 1543 C C . SER A 1 197 ? 53.993 2.531 -24.153 1.00 58.50 197 SER A C 1
ATOM 1545 O O . SER A 1 197 ? 55.216 2.504 -23.980 1.00 58.50 197 SER A O 1
ATOM 1547 N N . PRO A 1 198 ? 53.445 3.281 -25.128 1.00 63.69 198 PRO A N 1
ATOM 1548 C CA . PRO A 1 198 ? 54.244 4.229 -25.883 1.00 63.69 198 PRO A CA 1
ATOM 1549 C C . PRO A 1 198 ? 54.728 5.314 -24.919 1.00 63.69 198 PRO A C 1
ATOM 1551 O O . PRO A 1 198 ? 53.930 5.986 -24.261 1.00 63.69 198 PRO A O 1
ATOM 1554 N N . ARG A 1 199 ? 56.057 5.453 -24.822 1.00 59.41 199 ARG A N 1
ATOM 1555 C CA . ARG A 1 199 ? 56.754 6.514 -24.083 1.00 59.41 199 ARG A CA 1
ATOM 1556 C C . ARG A 1 199 ? 56.073 7.858 -24.350 1.00 59.41 199 ARG A C 1
ATOM 1558 O O . ARG A 1 199 ? 56.240 8.439 -25.419 1.00 59.41 199 ARG A O 1
ATOM 1565 N N . ARG A 1 200 ? 55.323 8.365 -23.369 1.00 52.34 200 ARG A N 1
ATOM 1566 C CA . ARG A 1 200 ? 54.834 9.743 -23.394 1.00 52.34 200 ARG A CA 1
ATOM 1567 C C . ARG A 1 200 ? 56.019 10.692 -23.175 1.00 52.34 200 ARG A C 1
ATOM 1569 O O . ARG A 1 200 ? 56.763 10.496 -22.210 1.00 52.34 200 ARG A O 1
ATOM 1576 N N . PRO A 1 201 ? 56.197 11.720 -24.020 1.00 57.66 201 PRO A N 1
ATOM 1577 C CA . PRO A 1 201 ? 57.142 12.791 -23.748 1.00 57.66 201 PRO A CA 1
ATOM 1578 C C . PRO A 1 201 ? 56.707 13.558 -22.493 1.00 57.66 201 PRO A C 1
ATOM 1580 O O . PRO A 1 201 ? 55.524 13.839 -22.288 1.00 57.66 201 PRO A O 1
ATOM 1583 N N . ARG A 1 202 ? 57.688 13.856 -21.636 1.00 53.81 202 ARG A N 1
ATOM 1584 C CA . ARG A 1 202 ? 57.549 14.669 -20.422 1.00 53.81 202 ARG A CA 1
ATOM 1585 C C . ARG A 1 202 ? 56.962 16.036 -20.788 1.00 53.81 202 ARG A C 1
ATOM 1587 O O . ARG A 1 202 ? 57.667 16.874 -21.336 1.00 53.81 202 ARG A O 1
ATOM 1594 N N . ALA A 1 203 ? 55.692 16.261 -20.462 1.00 55.59 203 ALA A N 1
ATOM 1595 C CA . ALA A 1 203 ? 55.104 17.592 -20.453 1.00 55.59 203 ALA A CA 1
ATOM 1596 C C . ALA A 1 203 ? 55.295 18.189 -19.056 1.00 55.59 203 ALA A C 1
ATOM 1598 O O . ALA A 1 203 ? 54.788 17.664 -18.063 1.00 55.59 203 ALA A O 1
ATOM 1599 N N . SER A 1 204 ? 56.088 19.256 -19.004 1.00 52.88 204 SER A N 1
ATOM 1600 C CA . SER A 1 204 ? 56.416 20.018 -17.809 1.00 52.88 204 SER A CA 1
ATOM 1601 C C . SER A 1 204 ? 55.173 20.487 -17.056 1.00 52.88 204 SER A C 1
ATOM 1603 O O . SER A 1 204 ? 54.254 21.093 -17.603 1.00 52.88 204 SER A O 1
ATOM 1605 N N . SER A 1 205 ? 55.218 20.233 -15.757 1.00 55.62 205 SER A N 1
ATOM 1606 C CA . SER A 1 205 ? 54.426 20.826 -14.692 1.00 55.62 205 SER A CA 1
ATOM 1607 C C . SER A 1 205 ? 54.262 22.343 -14.842 1.00 55.62 205 SER A C 1
ATOM 1609 O O . SER A 1 205 ? 55.234 23.091 -14.726 1.00 55.62 205 SER A O 1
ATOM 1611 N N . ARG A 1 206 ? 53.018 22.808 -14.990 1.00 57.62 206 ARG A N 1
ATOM 1612 C CA . ARG A 1 206 ? 52.624 24.172 -14.615 1.00 57.62 206 ARG A CA 1
ATOM 1613 C C . ARG A 1 206 ? 51.537 24.091 -13.553 1.00 57.62 206 ARG A C 1
ATOM 1615 O O . ARG A 1 206 ? 50.359 23.910 -13.835 1.00 57.62 206 ARG A O 1
ATOM 1622 N N . ILE A 1 207 ? 52.001 24.174 -12.313 1.00 56.09 207 ILE A N 1
ATOM 1623 C CA . ILE A 1 207 ? 51.208 24.353 -11.104 1.00 56.09 207 ILE A CA 1
ATOM 1624 C C . ILE A 1 207 ? 50.508 25.711 -11.234 1.00 56.09 207 ILE A C 1
ATOM 1626 O O . ILE A 1 207 ? 51.162 26.750 -11.200 1.00 56.09 207 ILE A O 1
ATOM 1630 N N . SER A 1 208 ? 49.189 25.710 -11.429 1.00 56.19 208 SER A N 1
ATOM 1631 C CA . SER A 1 208 ? 48.365 26.915 -11.312 1.00 56.19 208 SER A CA 1
ATOM 1632 C C . SER A 1 208 ? 47.622 26.845 -9.983 1.00 56.19 208 SER A C 1
ATOM 1634 O O . SER A 1 208 ? 46.567 26.228 -9.863 1.00 56.19 208 SER A O 1
ATOM 1636 N N . LEU A 1 209 ? 48.237 27.437 -8.959 1.00 55.75 209 LEU A N 1
ATOM 1637 C CA . LEU A 1 209 ? 47.596 27.761 -7.690 1.00 55.75 209 LEU A CA 1
ATOM 1638 C C . LEU A 1 209 ? 46.553 28.847 -7.970 1.00 55.75 209 LEU A C 1
ATOM 1640 O O . LEU A 1 209 ? 46.908 30.013 -8.140 1.00 55.75 209 LEU A O 1
ATOM 1644 N N . ARG A 1 210 ? 45.270 28.480 -8.049 1.00 56.34 210 ARG A N 1
ATOM 1645 C CA . ARG A 1 210 ? 44.178 29.458 -8.110 1.00 56.34 210 ARG A CA 1
ATOM 1646 C C . ARG A 1 210 ? 43.392 29.451 -6.802 1.00 56.34 210 ARG A C 1
ATOM 1648 O O . ARG A 1 210 ? 42.552 28.595 -6.563 1.00 56.34 210 ARG A O 1
ATOM 1655 N N . ASN A 1 211 ? 43.780 30.422 -5.980 1.00 55.66 211 ASN A N 1
ATOM 1656 C CA . ASN A 1 211 ? 43.112 31.077 -4.859 1.00 55.66 211 ASN A CA 1
ATOM 1657 C C . ASN A 1 211 ? 41.763 30.517 -4.386 1.00 55.66 211 ASN A C 1
ATOM 1659 O O . ASN A 1 211 ? 40.726 30.680 -5.025 1.00 55.66 211 ASN A O 1
ATOM 1663 N N . VAL A 1 212 ? 41.805 30.010 -3.156 1.00 55.78 212 VAL A N 1
ATOM 1664 C CA . VAL A 1 212 ? 40.679 29.874 -2.235 1.00 55.78 212 VAL A CA 1
ATOM 1665 C C . VAL A 1 212 ? 40.293 31.275 -1.746 1.00 55.78 212 VAL A C 1
ATOM 1667 O O . VAL A 1 212 ? 41.099 31.944 -1.103 1.00 55.78 212 VAL A O 1
ATOM 1670 N N . HIS A 1 213 ? 39.072 31.729 -2.036 1.00 69.12 213 HIS A N 1
ATOM 1671 C CA . HIS A 1 213 ? 38.487 32.910 -1.397 1.00 69.12 213 HIS A CA 1
ATOM 1672 C C . HIS A 1 213 ? 37.381 32.457 -0.440 1.00 69.12 213 HIS A C 1
ATOM 1674 O O . HIS A 1 213 ? 36.379 31.882 -0.858 1.00 69.12 213 HIS A O 1
ATOM 1680 N N . VAL A 1 214 ? 37.605 32.686 0.854 1.00 66.44 214 VAL A N 1
ATOM 1681 C CA . VAL A 1 214 ? 36.678 32.392 1.952 1.00 66.44 214 VAL A CA 1
ATOM 1682 C C . VAL A 1 214 ? 35.839 33.644 2.227 1.00 66.44 214 VAL A C 1
ATOM 1684 O O . VAL A 1 214 ? 36.421 34.665 2.599 1.00 66.44 214 VAL A O 1
ATOM 1687 N N . PRO A 1 215 ? 34.501 33.615 2.100 1.00 69.44 215 PRO A N 1
ATOM 1688 C CA . PRO A 1 215 ? 33.674 34.720 2.560 1.00 69.44 215 PRO A CA 1
ATOM 1689 C C . PRO A 1 215 ? 33.470 34.681 4.083 1.00 69.44 215 PRO A C 1
ATOM 1691 O O . PRO A 1 215 ? 33.175 33.657 4.701 1.00 69.44 215 PRO A O 1
ATOM 1694 N N . ARG A 1 216 ? 33.658 35.865 4.660 1.00 66.69 216 ARG A N 1
ATOM 1695 C CA . ARG A 1 216 ? 33.658 36.254 6.072 1.00 66.69 216 ARG A CA 1
ATOM 1696 C C . ARG A 1 216 ? 32.236 36.203 6.656 1.00 66.69 216 ARG A C 1
ATOM 1698 O O . ARG A 1 216 ? 31.338 36.850 6.127 1.00 66.69 216 ARG A O 1
ATOM 1705 N N . ARG A 1 217 ? 32.032 35.466 7.759 1.00 63.47 217 ARG A N 1
ATOM 1706 C CA . ARG A 1 217 ? 30.790 35.504 8.557 1.00 63.47 217 ARG A CA 1
ATOM 1707 C C . ARG A 1 217 ? 30.629 36.884 9.198 1.00 63.47 217 ARG A C 1
ATOM 1709 O O . ARG A 1 217 ? 31.516 37.328 9.924 1.00 63.47 217 ARG A O 1
ATOM 1716 N N . GLY A 1 218 ? 29.498 37.530 8.934 1.00 64.06 218 GLY A N 1
ATOM 1717 C CA . GLY A 1 218 ? 29.028 38.695 9.673 1.00 64.06 218 GLY A CA 1
ATOM 1718 C C . GLY A 1 218 ? 28.337 38.265 10.965 1.00 64.06 218 GLY A C 1
ATOM 1719 O O . GLY A 1 218 ? 27.501 37.363 10.955 1.00 64.06 218 GLY A O 1
ATOM 1720 N N . HIS A 1 219 ? 28.718 38.910 12.063 1.00 58.78 219 HIS A N 1
ATOM 1721 C CA . HIS A 1 219 ? 27.952 38.963 13.300 1.00 58.78 219 HIS A CA 1
ATOM 1722 C C . HIS A 1 219 ? 26.792 39.949 13.135 1.00 58.78 219 HIS A C 1
ATOM 1724 O O . HIS A 1 219 ? 26.959 41.026 12.563 1.00 58.78 219 HIS A O 1
ATOM 1730 N N . SER A 1 220 ? 25.635 39.599 13.681 1.00 65.12 220 SER A N 1
ATOM 1731 C CA . SER A 1 220 ? 24.551 40.534 13.970 1.00 65.12 220 SER A CA 1
ATOM 1732 C C . SER A 1 220 ? 24.077 40.249 15.388 1.00 65.12 220 SER A C 1
ATOM 1734 O O . SER A 1 220 ? 24.105 39.096 15.819 1.00 65.12 220 SER A O 1
ATOM 1736 N N . GLN A 1 221 ? 23.802 41.349 16.079 1.00 67.56 221 GLN A N 1
ATOM 1737 C CA . GLN A 1 221 ? 23.615 41.512 17.516 1.00 67.56 221 GLN A CA 1
ATOM 1738 C C . GLN A 1 221 ? 22.335 40.864 18.039 1.00 67.56 221 GLN A C 1
ATOM 1740 O O . GLN A 1 221 ? 21.388 40.709 17.235 1.00 67.56 221 GLN A O 1
#

Foldseek 3Di:
DDDDDPDDDPVVVVVVVVVVVPPQDLVNLCVVLVHDLQDALVSLVVSLVVVCCCQPVVNVHDPVVNVSNVSSSVVSNVLNPDPVNVVVVVVVVPPDPPDPVVVVPPPPDDPPPPDPPPVVVVVVVVLVVVVPDDDVVVNVVVVVVVVVVVVVVVVVVVVVVVCVVVVVVPPPCPPVNVVVVVVPPPPPPPPPPDDPDDDDPDDDDDDDPDDDDDDDDDDDD

Secondary structure (DSSP, 8-state):
-------SSTHHHHHHHHHHTTSPPHHHHHHHTT--TT--HHHHHHHHHHHHHHH-GGGT--HHHHHHHHHHHHHHHHHHH-HHHHHHHHHHHTS--S-TTTTTTGGGS-----SSSHHHHHHHHHHHHGGGTS-HHHHHHHHHHHHHHHHHHHHHHHHHHHHHHHHHH-----HHHHHHHHHTS---------PPPP---------------PPPPPP--

Sequence (221 aa):
MTVDGPYRAEQCHDRAGAMAQRAPTLRAAYERFALPPSATPEDVQLAFRRLSKHVHPDAGGTPDEFDELRRQREQLLRAAGDRRYREGVLRSEQRPPSSPCDEVAIRATRPFVPGMYPALVIATITGLAGLATADRARIYSGLLAAVVVWLVITTLLMLRLWHRRNLRSANYLTAEQVVAMRDKRPATTPPARSRPSPRRPRASSRISLRNVHVPRRGHSQ